Protein AF-A0A2D6MPC9-F1 (afdb_monomer)
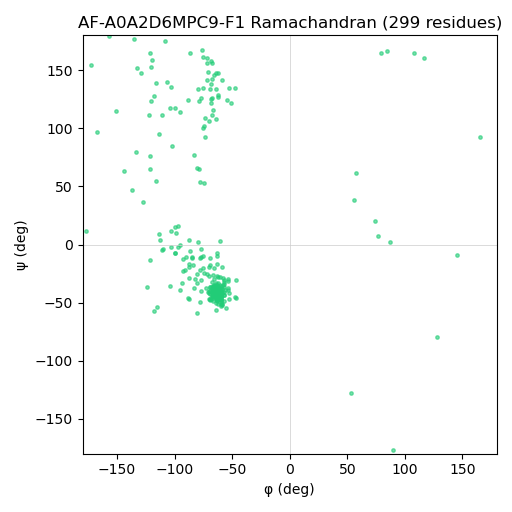
Mean predicted aligned error: 8.75 Å

Secondary structure (DSSP, 8-state):
-HHHHHHHHIIIIIHHHHHHHHHHHHHHHHHHHHHSBSSTT--HHHHHHHHHHIIIIIHHHHHHHHHHHHHSPP----B------SHHHHHHHHHHHHHHHHHHHHHHHHHHHHHHH-HHHHHHHHHHHT-SS-SGGGGG---TTHHHHHIIIIIHHHHHHH-B--HHHHHHHHHHHHHHHHHHT--B----GGGGGTS--HHHHHHHTB-SGGGTT----SS-THHHHHTT---PPPTT----B--SSS-TT--HHHHHHHHHHHHHHHHHT-STT----TT---SSSSSSSSS------

Solvent-accessible surface area (backbone atoms only — not comparable to full-atom values): 16504 Å² total; per-residue (Å²): 124,77,66,55,61,51,49,50,44,47,47,53,62,59,42,36,51,54,52,47,50,51,51,50,50,34,51,54,47,47,58,47,37,75,76,52,38,56,66,78,86,75,53,70,66,61,48,52,50,21,50,49,32,29,59,53,22,48,45,50,11,51,50,53,46,54,46,38,77,75,73,46,82,87,74,87,57,52,80,47,62,75,76,73,76,62,70,72,35,51,51,52,49,51,52,51,36,54,54,47,43,52,52,37,35,54,39,40,24,54,52,48,46,43,26,77,72,36,71,76,46,24,38,48,44,44,61,42,38,10,34,53,70,62,20,31,46,47,62,43,24,44,37,33,64,49,51,41,49,46,39,62,64,24,49,48,55,46,37,54,73,68,22,46,45,52,68,69,48,56,50,50,34,51,47,54,55,49,50,32,40,33,48,17,31,34,29,40,83,50,76,65,66,81,48,47,61,46,34,39,34,22,36,44,37,35,38,40,35,22,60,49,77,92,30,58,86,27,40,50,29,55,46,43,24,42,54,14,55,77,72,73,27,56,62,83,73,57,92,89,53,72,61,66,36,17,47,89,86,54,60,62,81,57,47,72,69,55,61,66,46,47,33,57,55,53,49,53,53,50,64,76,42,75,51,103,83,55,97,68,70,95,80,81,80,87,75,83,73,76,73,77,79,77,78,89,86,89,88,81,134

Radius of gyration: 21.68 Å; Cα contacts (8 Å, |Δi|>4): 382; chains: 1; bounding box: 85×50×58 Å

Nearest PDB structures (foldseek):
  7pl9-assembly1_A  TM=2.616E-01  e=7.626E+00  Phaeocystis

Foldseek 3Di:
DVPLVVVVCCCCVVCVVLVVVLVVLQVVLVVVCQVAFLDPDDDPVLLVQLVVLLCPQQVLLVVVVSVCVVPNDDQDFAADAQDDDDDVSVVVLVVLLVVLLVQLLLLQLVLQLCCQVDLLNVLFVQQLLQAQPQALSSLRRTGNVPNVVSCVRRVSVSCRVSGPRDDVSVSSNSSVLSSLSSQCRRRHLDDPVPCVCFFRGVQQVLLCQAADPVSRSADRGSTTCPSRVVVVRHDDGDRSDRHGGRYPDAHSPDDPVCSNCRSVVSVVVVVVVPPPPDPDDVPPPPDDPPPPPPPDDDDDD

pLDDT: mean 83.94, std 19.5, range [31.95, 98.75]

Sequence (301 aa):
MQSWIDLWQKLLIGEGRALAICLLAVAACTLVELLAPAEAGQGIKGRGRNLLYLVIFKGLGVAAIAAWYVFGPDVPVVDREVAGTGNAAMARTAVNVLANVFVADFLYYWYHRAQHHFRFLWAIHELHHADSELNATTSYRTYWLEAPAQFILVAVPTVMLFGNRGPGHAAAVYAVTSAFLIFSHWNVRLSLGPLTSVLCGPQVHRIHHSRFAGHRDKNFAQVLTILDRIFGSYHAPAPGEFPPTGADGLPSDASIGRAMIQPFAIWGGLVGLWTPASIEMPGRIDEAVSRERGGRRKRRP

Structure (mmCIF, N/CA/C/O backbone):
data_AF-A0A2D6MPC9-F1
#
_entry.id   AF-A0A2D6MPC9-F1
#
loop_
_atom_site.group_PDB
_atom_site.id
_atom_site.type_symbol
_atom_site.label_atom_id
_atom_site.label_alt_id
_atom_site.label_comp_id
_atom_site.label_asym_id
_atom_site.label_entity_id
_atom_site.label_seq_id
_atom_site.pdbx_PDB_ins_code
_atom_site.Cartn_x
_atom_site.Cartn_y
_atom_site.Cartn_z
_atom_site.occupancy
_atom_site.B_iso_or_equiv
_atom_site.auth_seq_id
_atom_site.auth_comp_id
_atom_site.auth_asym_id
_atom_site.auth_atom_id
_atom_site.pdbx_PDB_model_num
ATOM 1 N N . MET A 1 1 ? 35.095 3.699 -4.767 1.00 40.34 1 MET A N 1
ATOM 2 C CA . MET A 1 1 ? 34.529 4.498 -3.652 1.00 40.34 1 MET A CA 1
ATOM 3 C C . MET A 1 1 ? 33.544 5.573 -4.125 1.00 40.34 1 MET A C 1
ATOM 5 O O . MET A 1 1 ? 32.589 5.838 -3.411 1.00 40.34 1 MET A O 1
ATOM 9 N N . GLN A 1 2 ? 33.690 6.102 -5.351 1.00 38.59 2 GLN A N 1
ATOM 10 C CA . GLN A 1 2 ? 32.728 7.010 -6.008 1.00 38.59 2 GLN A CA 1
ATOM 11 C C . GLN A 1 2 ? 31.331 6.400 -6.301 1.00 38.59 2 GLN A C 1
ATOM 13 O O . GLN A 1 2 ? 30.418 7.122 -6.669 1.00 38.59 2 GLN A O 1
ATOM 18 N N . SER A 1 3 ? 31.137 5.083 -6.145 1.00 51.69 3 SER A N 1
ATOM 19 C CA . SER A 1 3 ? 29.925 4.356 -6.566 1.00 51.69 3 SER A CA 1
ATOM 20 C C . SER A 1 3 ? 28.791 4.313 -5.533 1.00 51.69 3 SER A C 1
ATOM 22 O O . SER 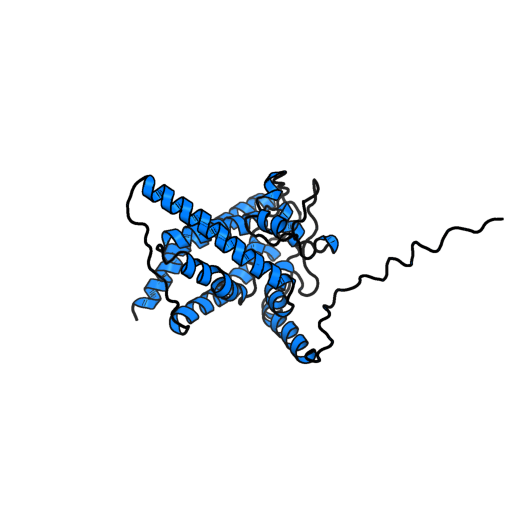A 1 3 ? 27.657 4.034 -5.905 1.00 51.69 3 SER A O 1
ATOM 24 N N . TRP A 1 4 ? 29.061 4.607 -4.256 1.00 36.09 4 TRP A N 1
ATOM 25 C CA . TRP A 1 4 ? 28.036 4.576 -3.202 1.00 36.09 4 TRP A CA 1
ATOM 26 C C . TRP A 1 4 ? 27.317 5.908 -3.057 1.00 36.09 4 TRP A C 1
ATOM 28 O O . TRP A 1 4 ? 26.094 5.941 -3.016 1.00 36.09 4 TRP A O 1
ATOM 38 N N . ILE A 1 5 ? 28.064 7.012 -3.037 1.00 37.44 5 ILE A N 1
ATOM 39 C CA . ILE A 1 5 ? 27.489 8.356 -2.934 1.00 37.44 5 ILE A CA 1
ATOM 40 C C . ILE A 1 5 ? 26.665 8.675 -4.181 1.00 37.44 5 ILE A C 1
ATOM 42 O O . ILE A 1 5 ? 25.574 9.197 -4.030 1.00 37.44 5 ILE A O 1
ATOM 46 N N . ASP A 1 6 ? 27.097 8.272 -5.378 1.00 42.22 6 ASP A N 1
ATOM 47 C CA . ASP A 1 6 ? 26.315 8.451 -6.608 1.00 42.22 6 ASP A CA 1
ATOM 48 C C . ASP A 1 6 ? 25.042 7.596 -6.641 1.00 42.22 6 ASP A C 1
ATOM 50 O O . ASP A 1 6 ? 24.015 8.056 -7.134 1.00 42.22 6 ASP A O 1
ATOM 54 N N . LEU A 1 7 ? 25.076 6.362 -6.121 1.00 43.47 7 LEU A N 1
ATOM 55 C CA . LEU A 1 7 ? 23.890 5.509 -6.002 1.00 43.47 7 LEU A CA 1
ATOM 56 C C . LEU A 1 7 ? 22.913 6.101 -4.980 1.00 43.47 7 LEU A C 1
ATOM 58 O O . LEU A 1 7 ? 21.740 6.274 -5.286 1.00 43.47 7 LEU A O 1
ATOM 62 N N . TRP A 1 8 ? 23.410 6.511 -3.810 1.00 39.75 8 TRP A N 1
ATOM 63 C CA . TRP A 1 8 ? 22.627 7.204 -2.788 1.00 39.75 8 TRP A CA 1
ATOM 64 C C . TRP A 1 8 ? 22.127 8.570 -3.252 1.00 39.75 8 TRP A C 1
ATOM 66 O O . TRP A 1 8 ? 21.023 8.941 -2.899 1.00 39.75 8 TRP A O 1
ATOM 76 N N . GLN A 1 9 ? 22.873 9.315 -4.061 1.00 38.22 9 GLN A N 1
ATOM 77 C CA . GLN A 1 9 ? 22.420 10.570 -4.655 1.00 38.22 9 GLN A CA 1
ATOM 78 C C . GLN A 1 9 ? 21.400 10.314 -5.765 1.00 38.22 9 GLN A C 1
ATOM 80 O O . GLN A 1 9 ? 20.428 11.045 -5.867 1.00 38.22 9 GLN A O 1
ATOM 85 N N . LYS A 1 10 ? 21.532 9.263 -6.575 1.00 48.69 10 LYS A N 1
ATOM 86 C CA . LYS A 1 10 ? 20.522 8.915 -7.589 1.00 48.69 10 LYS A CA 1
ATOM 87 C C . LYS A 1 10 ? 19.232 8.394 -6.949 1.00 48.69 10 LYS A C 1
ATOM 89 O O . LYS A 1 10 ? 18.161 8.834 -7.365 1.00 48.69 10 LYS A O 1
ATOM 94 N N . LEU A 1 11 ? 19.329 7.577 -5.894 1.00 42.62 11 LEU A N 1
ATOM 95 C CA . LEU A 1 11 ? 18.191 7.199 -5.054 1.00 42.62 11 LEU A CA 1
ATOM 96 C C . LEU A 1 11 ? 17.617 8.433 -4.333 1.00 42.62 11 LEU A C 1
ATOM 98 O O . LEU A 1 11 ? 16.480 8.806 -4.542 1.00 42.62 11 LEU A O 1
ATOM 102 N N . LEU A 1 12 ? 18.390 9.191 -3.563 1.00 37.06 12 LEU A N 1
ATOM 103 C CA . LEU A 1 12 ? 17.852 10.287 -2.742 1.00 37.06 12 LEU A CA 1
ATOM 104 C C . LEU A 1 12 ? 17.527 11.582 -3.501 1.00 37.06 12 LEU A C 1
ATOM 106 O O . LEU A 1 12 ? 16.735 12.367 -2.999 1.00 37.06 12 LEU A O 1
ATOM 110 N N . ILE A 1 13 ? 18.104 11.853 -4.675 1.00 40.53 13 ILE A N 1
ATOM 111 C CA . ILE A 1 13 ? 17.875 13.093 -5.451 1.00 40.53 13 ILE A CA 1
ATOM 112 C C . ILE A 1 13 ? 16.947 12.822 -6.646 1.00 40.53 13 ILE A C 1
ATOM 114 O O . ILE A 1 13 ? 16.092 13.653 -6.961 1.00 40.53 13 ILE A O 1
ATOM 118 N N . GLY A 1 14 ? 17.048 11.643 -7.273 1.00 46.31 14 GLY A N 1
ATOM 119 C CA . GLY A 1 14 ? 16.093 11.163 -8.279 1.00 46.31 14 GLY A CA 1
ATOM 120 C C . GLY A 1 14 ? 14.802 10.631 -7.648 1.00 46.31 14 GLY A C 1
ATOM 121 O O . GLY A 1 14 ? 13.713 11.079 -8.009 1.00 46.31 14 GLY A O 1
ATOM 122 N N . GLU A 1 15 ? 14.909 9.755 -6.645 1.00 53.06 15 GLU A N 1
ATOM 123 C CA . GLU A 1 15 ? 13.767 9.255 -5.856 1.00 53.06 15 GLU A CA 1
ATOM 124 C C . GLU A 1 15 ? 13.397 10.178 -4.692 1.00 53.06 15 GLU A C 1
ATOM 126 O O . GLU A 1 15 ? 12.287 10.074 -4.179 1.00 53.06 15 GLU A O 1
ATOM 131 N N . GLY A 1 16 ? 14.225 11.168 -4.338 1.00 58.88 16 GLY A N 1
ATOM 132 C CA . GLY A 1 16 ? 13.807 12.252 -3.438 1.00 58.88 16 GLY A CA 1
ATOM 133 C C . GLY A 1 16 ? 12.587 12.991 -3.960 1.00 58.88 16 GLY A C 1
ATOM 134 O O . GLY A 1 16 ? 11.720 13.372 -3.183 1.00 58.88 16 GLY A O 1
ATOM 135 N N . ARG A 1 17 ? 12.464 13.122 -5.288 1.00 66.75 17 A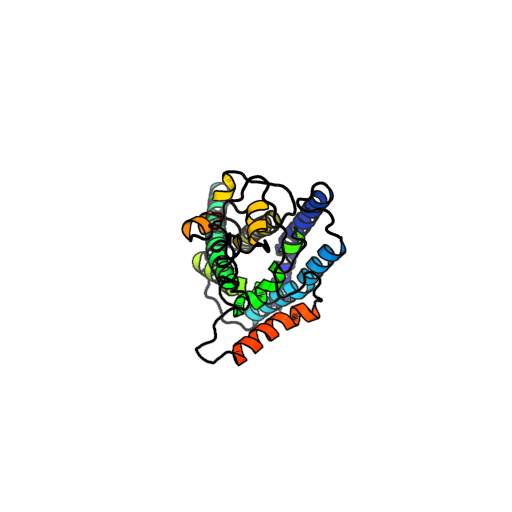RG A N 1
ATOM 136 C CA . ARG A 1 17 ? 11.254 13.650 -5.928 1.00 66.75 17 ARG A CA 1
ATOM 137 C C . ARG A 1 17 ? 10.069 12.713 -5.740 1.00 66.75 17 ARG A C 1
ATOM 139 O O . ARG A 1 17 ? 8.995 13.193 -5.415 1.00 66.75 17 ARG A O 1
ATOM 146 N N . ALA A 1 18 ? 10.250 11.403 -5.901 1.00 67.25 18 ALA A N 1
ATOM 147 C CA . ALA A 1 18 ? 9.177 10.429 -5.701 1.00 67.25 18 ALA A CA 1
ATOM 148 C C . ALA A 1 18 ? 8.719 10.386 -4.234 1.00 67.25 18 ALA A C 1
ATOM 150 O O . ALA A 1 18 ? 7.520 10.432 -3.966 1.00 67.25 18 ALA A O 1
ATOM 151 N N . LEU A 1 19 ? 9.658 10.385 -3.284 1.00 70.56 19 LEU A N 1
ATOM 152 C CA . LEU A 1 19 ? 9.371 10.478 -1.857 1.00 70.56 19 LEU A CA 1
ATOM 153 C C . LEU A 1 19 ? 8.711 11.817 -1.509 1.00 70.56 19 LEU A C 1
ATOM 155 O O . LEU A 1 19 ? 7.706 11.824 -0.809 1.00 70.56 19 LEU A O 1
ATOM 159 N N . ALA A 1 20 ? 9.208 12.940 -2.033 1.00 77.38 20 ALA A N 1
ATOM 160 C CA . ALA A 1 20 ? 8.589 14.249 -1.840 1.00 77.38 20 ALA A CA 1
ATOM 161 C C . ALA A 1 20 ? 7.168 14.290 -2.412 1.00 77.38 20 ALA A C 1
ATOM 163 O O . ALA A 1 20 ? 6.267 14.767 -1.736 1.00 77.38 20 ALA A O 1
ATOM 164 N N . ILE A 1 21 ? 6.932 13.734 -3.605 1.00 82.12 21 ILE A N 1
ATOM 165 C CA . ILE A 1 21 ? 5.593 13.596 -4.194 1.00 82.12 21 ILE A CA 1
ATOM 166 C C . ILE A 1 21 ? 4.696 12.755 -3.282 1.00 82.12 21 ILE A C 1
ATOM 168 O O . ILE A 1 21 ? 3.566 13.151 -3.016 1.00 82.12 21 ILE A O 1
ATOM 172 N N . CYS A 1 22 ? 5.195 11.636 -2.755 1.00 82.31 22 CYS A N 1
ATOM 173 C CA . CYS A 1 22 ? 4.445 10.800 -1.820 1.00 82.31 22 CYS A CA 1
ATOM 174 C C . CYS A 1 22 ? 4.106 11.549 -0.523 1.00 82.31 22 CYS A C 1
ATOM 176 O O . CYS A 1 22 ? 2.971 11.490 -0.059 1.00 82.31 22 CYS A O 1
ATOM 178 N N . LEU A 1 23 ? 5.056 12.292 0.047 1.00 85.44 23 LEU A N 1
ATOM 179 C CA . LEU A 1 23 ? 4.842 13.095 1.253 1.00 85.44 23 LEU A CA 1
ATOM 180 C C . LEU A 1 23 ? 3.873 14.258 1.003 1.00 85.44 23 LEU A C 1
ATOM 182 O O . LEU A 1 23 ? 3.014 14.526 1.840 1.00 85.44 23 LEU A O 1
ATOM 186 N N . LEU A 1 24 ? 3.957 14.910 -0.158 1.00 90.75 24 LEU A N 1
ATOM 187 C CA . LEU A 1 24 ? 3.005 15.934 -0.590 1.00 90.75 24 LEU A CA 1
ATOM 188 C C . LEU A 1 24 ? 1.609 15.340 -0.799 1.00 90.75 24 LEU A C 1
ATOM 190 O O . LEU A 1 24 ? 0.627 15.955 -0.392 1.00 90.75 24 LEU A O 1
ATOM 194 N N . ALA A 1 25 ? 1.506 14.137 -1.367 1.00 92.31 25 ALA A N 1
ATOM 195 C CA . ALA A 1 25 ? 0.242 13.424 -1.506 1.00 92.31 25 ALA A CA 1
ATOM 196 C C . ALA A 1 25 ? -0.353 13.066 -0.136 1.00 92.31 25 ALA A C 1
ATOM 198 O O . ALA A 1 25 ? -1.539 13.297 0.082 1.00 92.31 25 ALA A O 1
ATOM 199 N N . VAL A 1 26 ? 0.459 12.596 0.819 1.00 93.56 26 VAL A N 1
ATOM 200 C CA . VAL A 1 26 ? 0.024 12.371 2.210 1.00 93.56 26 VAL A CA 1
ATOM 201 C C . VAL A 1 26 ? -0.442 13.672 2.862 1.00 93.56 26 VAL A C 1
ATOM 203 O O . VAL A 1 26 ? -1.476 13.677 3.532 1.00 93.56 26 VAL A O 1
ATOM 206 N N . ALA A 1 27 ? 0.278 14.778 2.662 1.00 93.31 27 ALA A N 1
ATOM 207 C CA . ALA A 1 27 ? -0.103 16.083 3.193 1.00 93.31 27 ALA A CA 1
ATOM 208 C C . ALA A 1 27 ? -1.434 16.567 2.595 1.00 93.31 27 ALA A C 1
ATOM 210 O O . ALA A 1 27 ? -2.332 16.955 3.339 1.00 93.31 27 ALA A O 1
ATOM 211 N N . ALA A 1 28 ? -1.602 16.470 1.274 1.00 95.38 28 ALA A N 1
ATOM 212 C CA . ALA A 1 28 ? -2.842 16.815 0.586 1.00 95.38 28 ALA A CA 1
ATOM 213 C C . ALA A 1 28 ? -4.017 15.945 1.058 1.00 95.38 28 ALA A C 1
ATOM 215 O O . ALA A 1 28 ? -5.077 16.470 1.397 1.00 95.38 28 ALA A O 1
ATOM 216 N N . CYS A 1 29 ? -3.816 14.628 1.162 1.00 96.25 29 CYS A N 1
ATOM 217 C CA . CYS A 1 29 ? -4.820 13.713 1.698 1.00 96.25 29 CYS A CA 1
ATOM 218 C C . CYS A 1 29 ? -5.185 14.077 3.139 1.00 96.25 29 CYS A C 1
ATOM 220 O O . CYS A 1 29 ? -6.367 14.153 3.453 1.00 96.25 29 CYS A O 1
ATOM 222 N N . THR A 1 30 ? -4.193 14.381 3.983 1.00 94.88 30 THR A N 1
ATOM 223 C CA . THR A 1 30 ? -4.401 14.799 5.378 1.00 94.88 30 THR A CA 1
ATOM 224 C C . THR A 1 30 ? -5.246 16.067 5.464 1.00 94.88 30 THR A C 1
ATOM 226 O O . THR A 1 30 ? -6.159 16.125 6.279 1.00 94.88 30 THR A O 1
ATOM 229 N N . LEU A 1 31 ? -4.998 17.067 4.611 1.00 94.81 31 LEU A N 1
ATOM 230 C CA . LEU A 1 31 ? -5.814 18.286 4.580 1.00 94.81 31 LEU A CA 1
ATOM 231 C C . LEU A 1 31 ? -7.285 17.975 4.285 1.00 94.81 31 LEU A C 1
ATOM 233 O O . LEU A 1 31 ? -8.165 18.525 4.940 1.00 94.81 31 LEU A O 1
ATOM 237 N N . VAL A 1 32 ? -7.562 17.059 3.356 1.00 96.25 32 VAL A N 1
ATOM 238 C CA . VAL A 1 32 ? -8.941 16.639 3.069 1.00 96.25 32 VAL A CA 1
ATOM 239 C C . VAL A 1 32 ? -9.541 15.829 4.219 1.00 96.25 32 VAL A C 1
ATOM 241 O O . VAL A 1 32 ? -10.697 16.044 4.570 1.00 96.25 32 VAL A O 1
ATOM 244 N N . GLU A 1 33 ? -8.768 14.947 4.855 1.00 96.44 33 GLU A N 1
ATOM 245 C CA . GLU A 1 33 ? -9.223 14.169 6.016 1.00 96.44 33 GLU A CA 1
ATOM 246 C C . GLU A 1 33 ? -9.589 15.062 7.212 1.00 96.44 33 GLU A C 1
ATOM 248 O O . GLU A 1 33 ? -10.454 14.696 8.000 1.00 96.44 33 GLU A O 1
ATOM 253 N N . LEU A 1 34 ? -8.974 16.242 7.347 1.00 92.88 34 LEU A N 1
ATOM 254 C CA . LEU A 1 34 ? -9.349 17.225 8.370 1.00 92.88 34 LEU A CA 1
ATOM 255 C C . LEU A 1 34 ? -10.692 17.911 8.075 1.00 92.88 34 LEU A C 1
ATOM 257 O O . LEU A 1 34 ? -11.348 18.379 9.002 1.00 92.88 34 LEU A O 1
ATOM 261 N N . LEU A 1 35 ? -11.098 17.977 6.804 1.00 93.56 35 LEU A N 1
ATOM 262 C CA . LEU A 1 35 ? -12.319 18.658 6.366 1.00 93.56 35 LEU A CA 1
ATOM 263 C C . LEU A 1 35 ? -13.512 17.702 6.230 1.00 93.56 35 LEU A C 1
ATOM 265 O O . LEU A 1 35 ? -14.633 18.071 6.569 1.00 93.56 35 LEU A O 1
ATOM 269 N N . ALA A 1 36 ? -13.285 16.487 5.722 1.00 94.31 36 ALA A N 1
ATOM 270 C CA . ALA A 1 36 ? -14.337 15.525 5.390 1.00 94.31 36 ALA A CA 1
ATOM 271 C C . ALA A 1 36 ? -13.922 14.063 5.678 1.00 94.31 36 ALA A C 1
ATOM 273 O O . ALA A 1 36 ? -13.833 13.248 4.751 1.00 94.31 36 ALA A O 1
ATOM 274 N N . PRO A 1 37 ? -13.665 13.699 6.949 1.00 95.88 37 PRO A N 1
ATOM 275 C CA . PRO A 1 37 ? -13.195 12.362 7.294 1.00 95.88 37 PRO A CA 1
ATOM 276 C C . PRO A 1 37 ? -14.275 11.281 7.127 1.00 95.88 37 PRO A C 1
ATOM 278 O O . PRO A 1 37 ? -15.458 11.513 7.396 1.00 95.88 37 PRO A O 1
ATOM 281 N N . ALA A 1 38 ? -13.873 10.050 6.784 1.00 94.44 38 ALA A N 1
ATOM 282 C CA . ALA A 1 38 ? -14.736 8.884 7.014 1.00 94.44 38 ALA A CA 1
ATOM 283 C C . ALA A 1 38 ? -14.932 8.624 8.509 1.00 94.44 38 ALA A C 1
ATOM 285 O O . ALA A 1 38 ? -16.062 8.412 8.957 1.00 94.44 38 ALA A O 1
ATOM 286 N N . GLU A 1 39 ? -13.853 8.716 9.275 1.00 94.19 39 GLU A N 1
ATOM 287 C CA . GLU A 1 39 ? -13.834 8.573 10.722 1.00 94.19 39 GLU A CA 1
ATOM 288 C C . GLU A 1 39 ? -13.264 9.837 11.368 1.00 94.19 39 GLU A C 1
ATOM 290 O O . GLU A 1 39 ? -12.091 10.176 11.187 1.00 94.19 39 GLU A O 1
ATOM 295 N N . ALA A 1 40 ? -14.127 10.569 12.072 1.00 92.88 40 ALA A N 1
ATOM 296 C CA . ALA A 1 40 ? -13.774 11.824 12.722 1.00 92.88 40 ALA A CA 1
ATOM 297 C C . ALA A 1 40 ? -12.952 11.597 14.000 1.00 92.88 40 ALA A C 1
ATOM 299 O O . ALA A 1 40 ? -12.979 10.524 14.595 1.00 92.88 40 ALA A O 1
ATOM 300 N N . GLY A 1 41 ? -12.255 12.642 14.452 1.00 89.56 41 GLY A N 1
ATOM 301 C CA . GLY A 1 41 ? -11.544 12.634 15.736 1.00 89.56 41 GLY A CA 1
ATOM 302 C C . GLY A 1 41 ? -10.114 12.089 15.695 1.00 89.56 41 GLY A C 1
ATOM 303 O O . GLY A 1 41 ? -9.459 12.075 16.734 1.00 89.56 41 GLY A O 1
ATOM 304 N N . GLN A 1 42 ? -9.599 11.707 14.522 1.00 93.50 42 GLN A N 1
ATOM 305 C CA . GLN A 1 42 ? -8.210 11.262 14.375 1.00 93.50 42 GLN A CA 1
ATOM 306 C C . GLN A 1 42 ? -7.225 12.414 14.626 1.00 93.50 42 GLN A C 1
ATOM 308 O O . GLN A 1 42 ? -7.187 13.403 13.886 1.00 93.50 42 GLN A O 1
ATOM 313 N N . GLY A 1 43 ? -6.419 12.292 15.681 1.00 88.88 43 GLY A N 1
ATOM 314 C CA . GLY A 1 43 ? -5.554 13.369 16.165 1.00 88.88 43 GLY A CA 1
ATOM 315 C C . GLY A 1 43 ? -4.182 13.453 15.484 1.00 88.88 43 GLY A C 1
ATOM 316 O O . GLY A 1 43 ? -3.678 12.502 14.887 1.00 88.88 43 GLY A O 1
ATOM 317 N N . ILE A 1 44 ? -3.496 14.589 15.661 1.00 91.31 44 ILE A N 1
ATOM 318 C CA . ILE A 1 44 ? -2.130 14.792 15.137 1.00 91.31 44 ILE A CA 1
ATOM 319 C C . ILE A 1 44 ? -1.100 13.827 15.744 1.00 91.31 44 ILE A C 1
ATOM 321 O O . ILE A 1 44 ? -0.111 13.491 15.098 1.00 91.31 44 ILE A O 1
ATOM 325 N N . LYS A 1 45 ? -1.338 13.344 16.972 1.00 92.88 45 LYS A N 1
ATOM 326 C CA . LYS A 1 45 ? -0.444 12.400 17.659 1.00 92.88 45 LYS A CA 1
ATOM 327 C C . LYS A 1 45 ? -0.342 11.061 16.919 1.00 92.88 45 LYS A C 1
ATOM 329 O O . LYS A 1 45 ? 0.768 10.562 16.751 1.00 92.88 45 LYS A O 1
ATOM 334 N N . GLY A 1 46 ? -1.465 10.504 16.453 1.00 92.88 46 GLY A N 1
ATOM 335 C CA . GLY A 1 46 ? -1.485 9.248 15.693 1.00 92.88 46 GLY A CA 1
ATOM 336 C C . GLY A 1 46 ? -0.750 9.378 14.360 1.00 92.88 46 GLY A C 1
ATOM 337 O O . GLY A 1 46 ? 0.144 8.592 14.053 1.00 92.88 46 GLY A O 1
ATOM 338 N N . ARG A 1 47 ? -1.024 10.468 13.635 1.00 94.56 47 ARG A N 1
ATOM 339 C CA . ARG A 1 47 ? -0.341 10.818 12.378 1.00 94.56 47 ARG A CA 1
ATOM 340 C C . ARG A 1 47 ? 1.165 10.992 12.566 1.00 94.56 47 ARG A C 1
ATOM 342 O O . ARG A 1 47 ? 1.953 10.413 11.825 1.00 94.56 47 ARG A O 1
ATOM 349 N N . GLY A 1 48 ? 1.576 11.741 13.591 1.00 94.00 48 GLY A N 1
ATOM 350 C CA . GLY A 1 48 ? 2.986 11.938 13.932 1.00 94.00 48 GLY A CA 1
ATOM 351 C C . GLY A 1 48 ? 3.698 10.628 14.272 1.00 94.00 48 GLY A C 1
ATOM 352 O O . GLY A 1 48 ? 4.830 10.414 13.845 1.00 94.00 48 GLY A O 1
ATOM 353 N N . ARG A 1 49 ? 3.020 9.707 14.967 1.00 93.94 49 ARG A N 1
ATOM 354 C CA . ARG A 1 49 ? 3.539 8.361 15.242 1.00 93.94 49 ARG A CA 1
ATOM 355 C C . ARG A 1 49 ? 3.724 7.542 13.960 1.00 93.94 49 ARG A C 1
ATOM 357 O O . ARG A 1 49 ? 4.769 6.918 13.805 1.00 93.94 49 ARG A O 1
ATOM 364 N N . ASN A 1 50 ? 2.770 7.572 13.030 1.00 94.88 50 ASN A N 1
ATOM 365 C CA . ASN A 1 50 ? 2.908 6.901 11.732 1.00 94.88 50 ASN A CA 1
ATOM 366 C C . ASN A 1 50 ? 4.098 7.456 10.927 1.00 94.88 50 ASN A C 1
ATOM 368 O O . ASN A 1 50 ? 4.876 6.690 10.363 1.00 94.88 50 ASN A O 1
ATOM 372 N N . LEU A 1 51 ? 4.310 8.776 10.950 1.00 92.19 51 LEU A N 1
ATOM 373 C CA . LEU A 1 51 ? 5.482 9.401 10.324 1.00 92.19 51 LEU A CA 1
ATOM 374 C C . LEU A 1 51 ? 6.800 9.045 11.032 1.00 92.19 51 LEU A C 1
ATOM 376 O O . LEU A 1 51 ? 7.829 8.905 10.376 1.00 92.19 51 LEU A O 1
ATOM 380 N N . LEU A 1 52 ? 6.787 8.845 12.352 1.00 93.44 52 LEU A N 1
ATOM 381 C CA . LEU A 1 52 ? 7.959 8.358 13.080 1.00 93.44 52 LEU A CA 1
ATOM 382 C C . LEU A 1 52 ? 8.316 6.918 12.676 1.00 93.44 52 LEU A C 1
ATOM 384 O O . LEU A 1 52 ? 9.492 6.617 12.471 1.00 93.44 52 LEU A O 1
ATOM 388 N N . TYR A 1 53 ? 7.313 6.046 12.506 1.00 93.94 53 TYR A N 1
ATOM 389 C CA . TYR A 1 53 ? 7.515 4.705 11.948 1.00 93.94 53 TYR A CA 1
ATOM 390 C C . TYR A 1 53 ? 8.109 4.758 10.543 1.00 93.94 53 TYR A C 1
ATOM 392 O O . TYR A 1 53 ? 9.064 4.033 10.272 1.00 93.94 53 TYR A O 1
ATOM 400 N N . LEU A 1 54 ? 7.617 5.654 9.682 1.00 89.12 54 LEU A N 1
ATOM 401 C CA . LEU A 1 54 ? 8.207 5.885 8.366 1.00 89.12 54 LEU A CA 1
ATOM 402 C C . LEU A 1 54 ? 9.700 6.228 8.489 1.00 89.12 54 LEU A C 1
ATOM 404 O O . LEU A 1 54 ? 10.525 5.539 7.902 1.00 89.12 54 LEU A O 1
ATOM 408 N N . VAL A 1 55 ? 10.078 7.235 9.280 1.00 89.56 55 VAL A N 1
ATOM 409 C CA . VAL A 1 55 ? 11.490 7.653 9.387 1.00 89.56 55 VAL A CA 1
ATOM 410 C C . VAL A 1 55 ? 12.386 6.516 9.890 1.00 89.56 55 VAL A C 1
ATOM 412 O O . VAL A 1 55 ? 13.441 6.266 9.310 1.00 89.56 55 VAL A O 1
ATOM 415 N N . ILE A 1 56 ? 11.970 5.807 10.941 1.00 92.81 56 ILE A N 1
ATOM 416 C CA . ILE A 1 56 ? 12.812 4.789 11.580 1.00 92.81 56 ILE A CA 1
ATOM 417 C C . ILE A 1 56 ? 12.765 3.470 10.801 1.00 92.81 56 ILE A C 1
ATOM 419 O O . ILE A 1 56 ? 13.797 2.975 10.354 1.00 92.81 56 ILE A O 1
ATOM 423 N N . PHE A 1 57 ? 11.586 2.872 10.630 1.00 93.50 57 PHE A N 1
ATOM 424 C CA . PHE A 1 57 ? 11.463 1.516 10.088 1.00 93.50 57 PHE A CA 1
ATOM 425 C C . PHE A 1 57 ? 11.641 1.474 8.574 1.00 93.50 57 PHE A C 1
ATOM 427 O O . PHE A 1 57 ? 12.344 0.589 8.085 1.00 93.50 57 PHE A O 1
ATOM 434 N N . LYS A 1 58 ? 11.108 2.446 7.820 1.00 86.38 58 LYS A N 1
ATOM 435 C CA . LYS A 1 58 ? 11.409 2.516 6.381 1.00 86.38 58 LYS A CA 1
ATOM 436 C C . LYS A 1 58 ? 12.882 2.844 6.155 1.00 86.38 58 LYS A C 1
ATOM 438 O O . LYS A 1 58 ? 13.485 2.240 5.276 1.00 86.38 58 LYS A O 1
ATOM 443 N N . GLY A 1 59 ? 13.470 3.728 6.968 1.00 86.62 59 GLY A N 1
ATOM 444 C CA . GLY A 1 59 ? 14.901 4.043 6.921 1.00 86.62 59 GLY A CA 1
ATOM 445 C C . GLY A 1 59 ? 15.782 2.804 7.109 1.00 86.62 59 GLY A C 1
ATOM 446 O O . GLY A 1 59 ? 16.651 2.537 6.282 1.00 86.62 59 GLY A O 1
ATOM 447 N N . LEU A 1 60 ? 15.502 1.994 8.135 1.00 91.62 60 LEU A N 1
ATOM 448 C CA . LEU A 1 60 ? 16.180 0.712 8.362 1.00 91.62 60 LEU A CA 1
ATOM 449 C C . LEU A 1 60 ? 15.973 -0.275 7.205 1.00 91.62 60 LEU A C 1
ATOM 451 O O . LEU A 1 60 ? 16.923 -0.923 6.774 1.00 91.62 60 LEU A O 1
ATOM 455 N N . GLY A 1 61 ? 14.756 -0.368 6.670 1.00 90.00 61 GLY A N 1
ATOM 456 C CA . GLY A 1 61 ? 14.463 -1.226 5.524 1.00 90.00 61 GLY A CA 1
ATOM 457 C C . GLY A 1 61 ? 15.223 -0.816 4.257 1.00 90.00 61 GLY A C 1
ATOM 458 O O . GLY A 1 61 ? 15.783 -1.668 3.571 1.00 90.00 61 GLY A O 1
ATOM 459 N N . VAL A 1 62 ? 15.311 0.487 3.972 1.00 86.62 62 VAL A N 1
ATOM 460 C CA . VAL A 1 62 ? 16.119 1.026 2.863 1.00 86.62 62 VAL A CA 1
ATOM 461 C C . VAL A 1 62 ? 17.605 0.767 3.099 1.00 86.62 62 VAL A C 1
ATOM 463 O O . VAL A 1 62 ? 18.298 0.360 2.173 1.00 86.62 62 VAL A O 1
ATOM 466 N N . ALA A 1 63 ? 18.096 0.928 4.331 1.00 87.62 63 ALA A N 1
ATOM 467 C CA . ALA A 1 63 ? 19.475 0.590 4.674 1.00 87.62 63 ALA A CA 1
ATOM 468 C C . ALA A 1 63 ? 19.774 -0.908 4.467 1.00 87.62 63 ALA A C 1
ATOM 470 O O . ALA A 1 63 ? 20.845 -1.248 3.972 1.00 87.62 63 ALA A O 1
ATOM 471 N N . ALA A 1 64 ? 18.826 -1.799 4.774 1.00 89.25 64 ALA A N 1
ATOM 472 C CA . ALA A 1 64 ? 18.961 -3.233 4.517 1.00 89.25 64 ALA A CA 1
ATOM 473 C C . ALA A 1 64 ? 19.006 -3.556 3.012 1.00 89.25 64 ALA A C 1
ATOM 475 O O . ALA A 1 64 ? 19.843 -4.346 2.577 1.00 89.25 64 ALA A O 1
ATOM 476 N N . ILE A 1 65 ? 18.164 -2.906 2.200 1.00 85.88 65 ILE 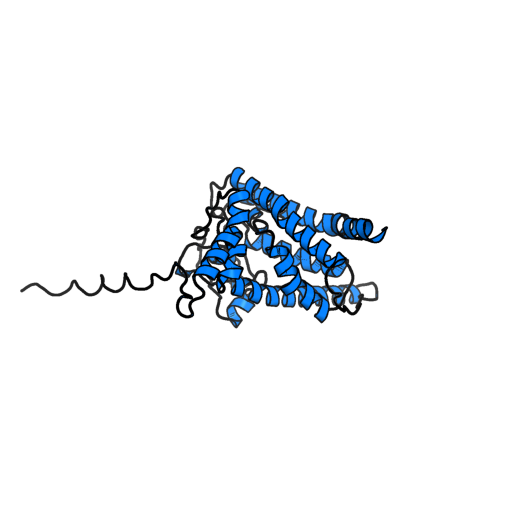A N 1
ATOM 477 C CA . ILE A 1 65 ? 18.216 -3.021 0.733 1.00 85.88 65 ILE A CA 1
ATOM 478 C C . ILE A 1 65 ? 19.554 -2.485 0.202 1.00 85.88 65 ILE A C 1
ATOM 480 O O . ILE A 1 65 ? 20.190 -3.123 -0.631 1.00 85.88 65 ILE A O 1
ATOM 484 N N . ALA A 1 66 ? 20.028 -1.346 0.712 1.00 84.25 66 ALA A N 1
ATOM 485 C CA . ALA A 1 66 ? 21.332 -0.802 0.345 1.00 84.25 66 ALA A CA 1
ATOM 486 C C . ALA A 1 66 ? 22.470 -1.772 0.700 1.00 84.25 66 ALA A C 1
ATOM 488 O O . ALA A 1 66 ? 23.371 -1.968 -0.109 1.00 84.25 66 ALA A O 1
ATOM 489 N N . ALA A 1 67 ? 22.406 -2.430 1.862 1.00 86.06 67 ALA A N 1
ATOM 490 C CA . ALA A 1 67 ? 23.373 -3.448 2.260 1.00 86.06 67 ALA A CA 1
ATOM 491 C C . ALA A 1 67 ? 23.354 -4.672 1.328 1.00 86.06 67 ALA A C 1
ATOM 493 O O . ALA A 1 67 ? 24.419 -5.199 1.012 1.00 86.06 67 ALA A O 1
ATOM 494 N N . TRP A 1 68 ? 22.186 -5.086 0.823 1.00 84.12 68 TRP A N 1
ATOM 495 C CA . TRP A 1 68 ? 22.092 -6.126 -0.209 1.00 84.12 68 TRP A CA 1
ATOM 496 C C . TRP A 1 68 ? 22.850 -5.740 -1.485 1.00 84.12 68 TRP A C 1
ATOM 498 O O . TRP A 1 68 ? 23.545 -6.575 -2.043 1.00 84.12 68 TRP A O 1
ATOM 508 N N . TYR A 1 69 ? 22.803 -4.479 -1.922 1.00 81.25 69 TYR A N 1
ATOM 509 C CA . TYR A 1 69 ? 23.604 -4.038 -3.073 1.00 81.25 69 TYR A CA 1
ATOM 510 C C . TYR A 1 69 ? 25.124 -4.074 -2.817 1.00 81.25 69 TYR A C 1
ATOM 512 O O . TYR A 1 69 ? 25.887 -4.074 -3.779 1.00 81.25 69 TYR A O 1
ATOM 520 N N . VAL A 1 70 ? 25.581 -4.074 -1.554 1.00 84.69 70 VAL A N 1
ATOM 521 C CA . VAL A 1 70 ? 27.017 -4.203 -1.224 1.00 84.69 70 VAL A CA 1
ATOM 522 C C . VAL A 1 70 ? 27.433 -5.668 -1.114 1.00 84.69 70 VAL A C 1
ATOM 524 O O . VAL A 1 70 ? 28.507 -6.045 -1.572 1.00 84.69 70 VAL A O 1
ATOM 527 N N . PHE A 1 71 ? 26.628 -6.454 -0.398 1.00 86.88 71 PHE A N 1
ATOM 528 C CA . PHE A 1 71 ? 27.034 -7.741 0.170 1.00 86.88 71 PHE A CA 1
ATOM 529 C C . PHE A 1 71 ? 26.173 -8.909 -0.312 1.00 86.88 71 PHE A C 1
ATOM 531 O O . PHE A 1 71 ? 26.503 -10.065 -0.052 1.00 86.88 71 PHE A O 1
ATOM 538 N N . GLY A 1 72 ? 25.034 -8.615 -0.934 1.00 82.25 72 GLY A N 1
ATOM 539 C CA . GLY A 1 72 ? 24.117 -9.608 -1.468 1.00 82.25 72 GLY A CA 1
ATOM 540 C C . GLY A 1 72 ? 24.629 -10.218 -2.773 1.00 82.25 72 GLY A C 1
ATOM 541 O O . GLY A 1 72 ? 25.587 -9.725 -3.369 1.00 82.25 72 GLY A O 1
ATOM 542 N N . PRO A 1 73 ? 24.001 -11.313 -3.223 1.00 85.50 73 PRO A N 1
ATOM 543 C CA . PRO A 1 73 ? 24.317 -11.911 -4.508 1.00 85.50 73 PRO A CA 1
ATOM 544 C C . PRO A 1 73 ? 23.940 -10.974 -5.659 1.00 85.50 73 PRO A C 1
ATOM 546 O O . PRO A 1 73 ? 22.912 -10.289 -5.618 1.00 85.50 73 PRO A O 1
ATOM 549 N N . ASP A 1 74 ? 24.738 -11.026 -6.722 1.00 82.00 74 ASP A N 1
ATOM 550 C CA . ASP A 1 74 ? 24.399 -10.377 -7.981 1.00 82.00 74 ASP A CA 1
ATOM 551 C C . ASP A 1 74 ? 23.116 -10.986 -8.553 1.00 82.00 74 ASP A C 1
ATOM 553 O O . ASP A 1 74 ? 22.980 -12.203 -8.707 1.00 82.00 74 ASP A O 1
ATOM 557 N N . VAL A 1 75 ? 22.164 -10.120 -8.892 1.00 77.06 75 VAL A N 1
ATOM 558 C CA . VAL A 1 75 ? 20.958 -10.512 -9.620 1.00 77.06 75 VAL A CA 1
ATOM 559 C C . VAL A 1 75 ? 21.231 -10.255 -11.100 1.00 77.06 75 VAL A C 1
ATOM 561 O O . VAL A 1 75 ? 21.390 -9.094 -11.481 1.00 77.06 75 VAL A O 1
ATOM 564 N N . PRO A 1 76 ? 21.297 -11.290 -11.957 1.00 77.88 76 PRO A N 1
ATOM 565 C CA . PRO A 1 76 ? 21.506 -11.080 -13.379 1.00 77.88 76 PRO A CA 1
ATOM 566 C C . PRO A 1 76 ? 20.266 -10.403 -13.968 1.00 77.88 76 PRO A C 1
ATOM 568 O O . PRO A 1 76 ? 19.189 -10.996 -14.050 1.00 77.88 76 PRO A O 1
ATOM 571 N N . VAL A 1 77 ? 20.418 -9.145 -14.376 1.00 76.75 77 VAL A N 1
ATOM 572 C CA . VAL A 1 77 ? 19.355 -8.359 -15.000 1.00 76.75 77 VAL A CA 1
ATOM 573 C C . VAL A 1 77 ? 19.787 -7.992 -16.409 1.00 76.75 77 VAL A C 1
ATOM 575 O O . VAL A 1 77 ? 20.868 -7.456 -16.624 1.00 76.75 77 VAL A O 1
ATOM 578 N N . VAL A 1 78 ? 18.927 -8.284 -17.382 1.00 82.56 78 VAL A N 1
ATOM 579 C CA . VAL A 1 78 ? 19.147 -7.867 -18.767 1.00 82.56 78 VAL A CA 1
ATOM 580 C C . VAL A 1 78 ? 18.773 -6.395 -18.895 1.00 82.56 78 VAL A C 1
ATOM 582 O O . VAL A 1 78 ? 17.628 -6.027 -18.617 1.00 82.56 78 VAL A O 1
ATOM 585 N N . ASP A 1 79 ? 19.707 -5.564 -19.347 1.00 81.94 79 ASP A N 1
ATOM 586 C CA . ASP A 1 79 ? 19.412 -4.178 -19.702 1.00 81.94 79 ASP A CA 1
ATOM 587 C C . ASP A 1 79 ? 18.500 -4.133 -20.936 1.00 81.94 79 ASP A C 1
ATOM 589 O O . ASP A 1 79 ? 18.759 -4.749 -21.972 1.00 81.94 79 ASP A O 1
ATOM 593 N N . ARG A 1 80 ? 17.378 -3.422 -20.806 1.00 80.38 80 ARG A N 1
ATOM 594 C CA . ARG A 1 80 ? 16.334 -3.267 -21.827 1.00 80.38 80 ARG A CA 1
ATOM 595 C C . ARG A 1 80 ? 15.852 -1.823 -21.898 1.00 80.38 80 ARG A C 1
ATOM 597 O O . ARG A 1 80 ? 14.645 -1.566 -21.882 1.00 80.38 80 ARG A O 1
ATOM 604 N N . GLU A 1 81 ? 16.783 -0.874 -21.939 1.00 74.25 81 GLU A N 1
ATOM 605 C CA . GLU A 1 81 ? 16.435 0.537 -22.098 1.00 74.25 81 GLU A CA 1
ATOM 606 C C . GLU A 1 81 ? 15.525 0.744 -23.316 1.00 74.25 81 GLU A C 1
ATOM 608 O O . GLU A 1 81 ? 15.729 0.181 -24.396 1.00 74.25 81 GLU A O 1
ATOM 613 N N . VAL A 1 82 ? 14.469 1.540 -23.132 1.00 67.31 82 VAL A N 1
ATOM 614 C CA . VAL A 1 82 ? 13.549 1.858 -24.224 1.00 67.31 82 VAL A CA 1
ATOM 615 C C . VAL A 1 82 ? 14.239 2.864 -25.137 1.00 67.31 82 VAL A C 1
ATOM 617 O O . VAL A 1 82 ? 14.267 4.057 -24.851 1.00 67.31 82 VAL A O 1
ATOM 620 N N . ALA A 1 83 ? 14.782 2.384 -26.252 1.00 63.28 83 ALA A N 1
ATOM 621 C CA . ALA A 1 83 ? 15.359 3.250 -27.268 1.00 63.28 83 ALA A CA 1
ATOM 622 C C . ALA A 1 83 ? 14.285 4.110 -27.971 1.00 63.28 83 ALA A C 1
ATOM 624 O O . ALA A 1 83 ? 13.177 3.646 -28.290 1.00 63.28 83 ALA A O 1
ATOM 625 N N . GLY A 1 84 ? 14.659 5.357 -28.271 1.00 70.12 84 GLY A N 1
ATOM 626 C CA . GLY A 1 84 ? 13.914 6.287 -29.123 1.00 70.12 84 GLY A CA 1
ATOM 627 C C . GLY A 1 84 ? 13.232 7.445 -28.388 1.00 70.12 84 GLY A C 1
ATOM 628 O O . GLY A 1 84 ? 13.053 7.434 -27.174 1.00 70.12 84 GLY A O 1
ATOM 629 N N . THR A 1 85 ? 12.826 8.454 -29.156 1.00 75.56 85 THR A N 1
ATOM 630 C CA . THR A 1 85 ? 12.084 9.638 -28.695 1.00 75.56 85 THR A CA 1
ATOM 631 C C . THR A 1 85 ? 10.745 9.754 -29.440 1.00 75.56 85 THR A C 1
ATOM 633 O O . THR A 1 85 ? 10.512 9.073 -30.441 1.00 75.56 85 THR A O 1
ATOM 636 N N . GLY A 1 86 ? 9.825 10.582 -28.934 1.00 86.00 86 GLY A N 1
ATOM 637 C CA . GLY A 1 86 ? 8.514 10.829 -29.551 1.00 86.00 86 GLY A CA 1
ATOM 638 C C . GLY A 1 86 ? 7.389 9.880 -29.110 1.00 86.00 86 GLY A C 1
ATOM 639 O O . GLY A 1 86 ? 7.564 9.013 -28.250 1.00 86.00 86 GLY A O 1
ATOM 640 N N . ASN A 1 87 ? 6.206 10.051 -29.708 1.00 88.50 87 ASN A N 1
ATOM 641 C CA . ASN A 1 87 ? 4.949 9.442 -29.241 1.00 88.50 87 ASN A CA 1
ATOM 642 C C . ASN A 1 87 ? 4.986 7.908 -29.176 1.00 88.50 87 ASN A C 1
ATOM 644 O O . ASN A 1 87 ? 4.464 7.317 -28.235 1.00 88.50 87 ASN A O 1
ATOM 648 N N . ALA A 1 88 ? 5.633 7.249 -30.141 1.00 87.12 88 ALA A N 1
ATOM 649 C CA . ALA A 1 88 ? 5.735 5.790 -30.155 1.00 87.12 88 ALA A CA 1
ATOM 650 C C . ALA A 1 88 ? 6.603 5.254 -29.002 1.00 87.12 88 ALA A C 1
ATOM 652 O O . ALA A 1 88 ? 6.284 4.217 -28.422 1.00 87.12 88 ALA A O 1
ATOM 653 N N . ALA A 1 89 ? 7.680 5.962 -28.645 1.00 85.50 89 ALA A N 1
ATOM 654 C CA . ALA A 1 89 ? 8.504 5.612 -27.491 1.00 85.50 89 ALA A CA 1
ATOM 655 C C . ALA A 1 89 ? 7.727 5.824 -26.184 1.00 85.50 89 ALA A C 1
ATOM 657 O O . ALA A 1 89 ? 7.706 4.931 -25.340 1.00 85.50 89 ALA A O 1
ATOM 658 N N . MET A 1 90 ? 7.001 6.941 -26.062 1.00 85.75 90 MET A N 1
ATOM 659 C CA . MET A 1 90 ? 6.136 7.210 -24.906 1.00 85.75 90 MET A CA 1
ATOM 660 C C . MET A 1 90 ? 5.051 6.142 -24.731 1.00 85.75 90 MET A C 1
ATOM 662 O O . MET A 1 90 ? 4.865 5.643 -23.624 1.00 85.75 90 MET A O 1
ATOM 666 N N . ALA A 1 91 ? 4.378 5.743 -25.815 1.00 89.25 91 ALA A N 1
ATOM 667 C CA . ALA A 1 91 ? 3.356 4.701 -25.780 1.00 89.25 91 ALA A CA 1
ATOM 668 C C . ALA A 1 91 ? 3.930 3.351 -25.320 1.00 89.25 91 ALA A C 1
ATOM 670 O O . ALA A 1 91 ? 3.354 2.704 -24.447 1.00 89.25 91 ALA A O 1
ATOM 671 N N . ARG A 1 92 ? 5.101 2.944 -25.838 1.00 89.44 92 ARG A N 1
ATOM 672 C CA . ARG A 1 92 ? 5.784 1.720 -25.381 1.00 89.44 92 ARG A CA 1
ATOM 673 C C . ARG A 1 92 ? 6.157 1.791 -23.904 1.00 89.44 92 ARG A C 1
ATOM 675 O O . ARG A 1 92 ? 5.961 0.815 -23.186 1.00 89.44 92 ARG A O 1
ATOM 682 N N . THR A 1 93 ? 6.681 2.924 -23.441 1.00 87.31 93 THR A N 1
ATOM 683 C CA . THR A 1 93 ? 7.004 3.123 -22.023 1.00 87.31 93 THR A CA 1
ATOM 684 C C . THR A 1 93 ? 5.754 3.018 -21.158 1.00 87.31 93 THR A C 1
ATOM 686 O O . THR A 1 93 ? 5.768 2.275 -20.184 1.00 87.31 93 THR A O 1
ATOM 689 N N . ALA A 1 94 ? 4.653 3.669 -21.540 1.00 91.25 94 ALA A N 1
ATOM 690 C CA . ALA A 1 94 ? 3.393 3.596 -20.806 1.00 91.25 94 ALA A CA 1
ATOM 691 C C . ALA A 1 94 ? 2.865 2.155 -20.713 1.00 91.25 94 ALA A C 1
ATOM 693 O O . ALA A 1 94 ? 2.548 1.692 -19.621 1.00 91.25 94 ALA A O 1
ATOM 694 N N . VAL A 1 95 ? 2.846 1.413 -21.826 1.00 93.94 95 VAL A N 1
ATOM 695 C CA . VAL A 1 95 ? 2.435 -0.002 -21.837 1.00 93.94 95 VAL A CA 1
ATOM 696 C C . VAL A 1 95 ? 3.332 -0.848 -20.932 1.00 93.94 95 VAL A C 1
ATOM 698 O O . VAL A 1 95 ? 2.824 -1.641 -20.143 1.00 93.94 95 VAL A O 1
ATOM 701 N N . ASN A 1 96 ? 4.653 -0.657 -20.992 1.00 92.62 96 ASN A N 1
ATOM 702 C CA . ASN A 1 96 ? 5.587 -1.379 -20.128 1.00 92.62 96 ASN A CA 1
ATOM 703 C C . ASN A 1 96 ? 5.378 -1.043 -18.648 1.00 92.62 96 ASN A C 1
ATOM 705 O O . ASN A 1 96 ? 5.439 -1.946 -17.820 1.00 92.62 96 ASN A O 1
ATOM 709 N N . VAL A 1 97 ? 5.144 0.227 -18.302 1.00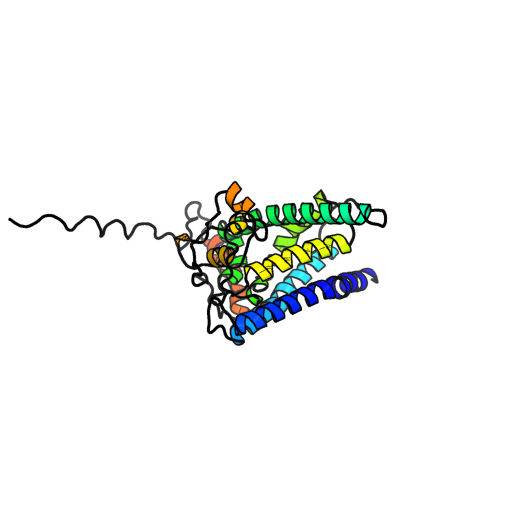 91.69 97 VAL A N 1
ATOM 710 C CA . VAL A 1 97 ? 4.862 0.647 -16.921 1.00 91.69 97 VAL A CA 1
ATOM 711 C C . VAL A 1 97 ? 3.569 0.005 -16.435 1.00 91.69 97 VAL A C 1
ATOM 713 O O . VAL A 1 97 ? 3.574 -0.597 -15.370 1.00 91.69 97 VAL A O 1
ATOM 716 N N . LEU A 1 98 ? 2.490 0.052 -17.219 1.00 95.81 98 LEU A N 1
ATOM 717 C CA . LEU A 1 98 ? 1.206 -0.552 -16.846 1.00 95.81 98 LEU A CA 1
ATOM 718 C C . LEU A 1 98 ? 1.305 -2.075 -16.682 1.00 95.81 98 LEU A C 1
ATOM 720 O O . LEU A 1 98 ? 0.803 -2.620 -15.702 1.00 95.81 98 LEU A O 1
ATOM 724 N N . ALA A 1 99 ? 1.993 -2.760 -17.598 1.00 96.81 99 ALA A N 1
ATOM 725 C CA . ALA A 1 99 ? 2.232 -4.198 -17.491 1.00 96.81 99 ALA A CA 1
ATOM 726 C C . ALA A 1 99 ? 3.078 -4.545 -16.256 1.00 96.81 99 ALA A C 1
ATOM 728 O O . ALA A 1 99 ? 2.820 -5.537 -15.579 1.00 96.81 99 ALA A O 1
ATOM 729 N N . ASN A 1 100 ? 4.077 -3.720 -15.944 1.00 95.19 100 ASN A N 1
ATOM 730 C CA . ASN A 1 100 ? 4.927 -3.906 -14.777 1.00 95.19 100 ASN A CA 1
ATOM 731 C C . ASN A 1 100 ? 4.156 -3.648 -13.472 1.00 95.19 100 ASN A C 1
ATOM 733 O O . ASN A 1 100 ? 4.235 -4.471 -12.569 1.00 95.19 100 ASN A O 1
ATOM 737 N N . VAL A 1 101 ? 3.327 -2.600 -13.409 1.00 96.19 101 VAL A N 1
ATOM 738 C CA . VAL A 1 101 ? 2.411 -2.347 -12.282 1.00 96.19 101 VAL A CA 1
ATOM 739 C C . VAL A 1 101 ? 1.477 -3.536 -12.061 1.00 96.19 101 VAL A C 1
ATOM 741 O O . VAL A 1 101 ? 1.318 -3.961 -10.924 1.00 96.19 101 VAL A O 1
ATOM 744 N N . PHE A 1 102 ? 0.912 -4.116 -13.126 1.00 98.00 102 PHE A N 1
ATOM 745 C CA . PHE A 1 102 ? 0.083 -5.320 -13.013 1.00 98.00 102 PHE A CA 1
ATOM 746 C C . PHE A 1 102 ? 0.853 -6.499 -12.397 1.00 98.00 102 PHE A C 1
ATOM 748 O O . PHE A 1 102 ? 0.358 -7.142 -11.476 1.00 98.00 102 PHE A O 1
ATOM 755 N N . VAL A 1 103 ? 2.071 -6.781 -12.875 1.00 98.12 103 VAL A N 1
ATOM 756 C CA . VAL A 1 103 ? 2.890 -7.882 -12.336 1.00 98.12 103 VAL A CA 1
ATOM 757 C C . VAL A 1 103 ? 3.322 -7.610 -10.895 1.00 98.12 103 VAL A C 1
ATOM 759 O O . VAL A 1 103 ? 3.278 -8.518 -10.068 1.00 98.12 103 VAL A O 1
ATOM 762 N N . ALA A 1 104 ? 3.696 -6.372 -10.577 1.00 96.88 104 ALA A N 1
ATOM 763 C CA . ALA A 1 104 ? 4.050 -5.973 -9.223 1.00 96.88 104 ALA A CA 1
ATOM 764 C C . ALA A 1 104 ? 2.860 -6.143 -8.265 1.00 96.88 104 ALA A C 1
ATOM 766 O O . ALA A 1 104 ? 3.032 -6.722 -7.197 1.00 96.88 104 ALA A O 1
ATOM 767 N N . ASP A 1 105 ? 1.656 -5.719 -8.662 1.00 98.38 105 ASP A N 1
ATOM 768 C CA . ASP A 1 105 ? 0.431 -5.900 -7.874 1.00 98.38 105 ASP A CA 1
ATOM 769 C C . ASP A 1 105 ? 0.048 -7.382 -7.742 1.00 98.38 105 ASP A C 1
ATOM 771 O O . ASP A 1 105 ? -0.370 -7.815 -6.676 1.00 98.38 105 ASP A O 1
ATOM 775 N N . PHE A 1 106 ? 0.272 -8.200 -8.776 1.00 98.69 106 PHE A N 1
ATOM 776 C CA . PHE A 1 106 ? 0.075 -9.650 -8.705 1.00 98.69 106 PHE A CA 1
ATOM 777 C C . PHE A 1 106 ? 1.010 -10.325 -7.692 1.00 98.69 106 PHE A C 1
ATOM 779 O O . PHE A 1 106 ? 0.567 -11.129 -6.871 1.00 98.69 106 PHE A O 1
ATOM 786 N N . LEU A 1 107 ? 2.307 -10.012 -7.732 1.00 98.62 107 LEU A N 1
ATOM 787 C CA . LEU A 1 107 ? 3.278 -10.546 -6.773 1.00 98.62 107 LEU A CA 1
ATOM 788 C C . LEU A 1 107 ? 2.990 -10.030 -5.359 1.00 98.62 107 LEU A C 1
ATOM 790 O O . LEU A 1 107 ? 3.024 -10.804 -4.401 1.00 98.62 107 LEU A O 1
ATOM 794 N N . TYR A 1 108 ? 2.648 -8.745 -5.237 1.00 98.44 108 TYR A N 1
ATOM 795 C CA . TYR A 1 108 ? 2.254 -8.145 -3.970 1.00 98.44 108 TYR A CA 1
ATOM 796 C C . TYR A 1 108 ? 0.984 -8.785 -3.410 1.00 98.44 108 TYR A C 1
ATOM 798 O O . TYR A 1 108 ? 0.964 -9.105 -2.232 1.00 98.44 108 TYR A O 1
ATOM 806 N N . TYR A 1 109 ? -0.034 -9.058 -4.228 1.00 98.75 109 TYR A N 1
ATOM 807 C CA . TYR A 1 109 ? -1.260 -9.743 -3.810 1.00 98.75 109 TYR A CA 1
ATOM 808 C C . TYR A 1 109 ? -0.949 -11.066 -3.100 1.00 98.75 109 TYR A C 1
ATOM 810 O O . TYR A 1 109 ? -1.482 -11.338 -2.024 1.00 98.75 109 TYR A O 1
ATOM 818 N N . TRP A 1 110 ? -0.056 -11.880 -3.668 1.00 98.69 110 TRP A N 1
ATOM 819 C CA . TRP A 1 110 ? 0.330 -13.153 -3.060 1.00 98.69 110 TRP A CA 1
ATOM 820 C C . TRP A 1 110 ? 1.179 -12.980 -1.809 1.00 98.69 110 TRP A C 1
ATOM 822 O O . TRP A 1 110 ? 0.956 -13.696 -0.833 1.00 98.69 110 TRP A O 1
ATOM 832 N N . TYR A 1 111 ? 2.117 -12.030 -1.815 1.00 98.62 111 TYR A N 1
ATOM 833 C CA . TYR A 1 111 ? 2.881 -11.681 -0.620 1.00 98.62 111 TYR A CA 1
ATOM 834 C C . TYR A 1 111 ? 1.947 -11.234 0.507 1.00 98.62 111 TYR A C 1
ATOM 836 O O . TYR A 1 111 ? 1.965 -11.817 1.585 1.00 98.62 111 TYR A O 1
ATOM 844 N N . HIS A 1 112 ? 1.062 -10.283 0.233 1.00 98.62 112 HIS A N 1
ATOM 845 C CA . HIS A 1 112 ? 0.117 -9.727 1.184 1.00 98.62 112 HIS A CA 1
ATOM 846 C C . HIS A 1 112 ? -0.849 -10.792 1.705 1.00 98.62 112 HIS A C 1
ATOM 848 O O . HIS A 1 112 ? -0.991 -10.973 2.911 1.00 98.62 112 HIS A O 1
ATOM 854 N N . ARG A 1 113 ? -1.417 -11.620 0.824 1.00 98.50 113 ARG A N 1
ATOM 855 C CA . ARG A 1 113 ? -2.214 -12.776 1.244 1.00 98.50 113 ARG A CA 1
ATOM 856 C C . ARG A 1 113 ? -1.416 -13.712 2.156 1.00 98.50 113 ARG A C 1
ATOM 858 O O . ARG A 1 113 ? -1.934 -14.143 3.184 1.00 98.50 113 ARG A O 1
ATOM 865 N N . ALA A 1 114 ? -0.154 -13.996 1.837 1.00 98.38 114 ALA A N 1
ATOM 866 C CA . ALA A 1 114 ? 0.722 -14.802 2.685 1.00 98.38 114 ALA A CA 1
ATOM 867 C C . ALA A 1 114 ? 0.983 -14.144 4.055 1.00 98.38 114 ALA A C 1
ATOM 869 O O . ALA A 1 114 ? 1.037 -14.855 5.059 1.00 98.38 114 ALA A O 1
ATOM 870 N N . GLN A 1 115 ? 1.067 -12.811 4.135 1.00 98.06 115 GLN A N 1
ATOM 871 C CA . GLN A 1 115 ? 1.176 -12.084 5.407 1.00 98.06 115 GLN A CA 1
ATOM 872 C C . GLN A 1 115 ? -0.022 -12.308 6.325 1.00 98.06 115 GLN A C 1
ATOM 874 O O . GLN A 1 115 ? 0.155 -12.416 7.533 1.00 98.06 115 GLN A O 1
ATOM 879 N N . HIS A 1 116 ? -1.218 -12.450 5.763 1.00 96.94 116 HIS A N 1
ATOM 880 C CA . HIS A 1 116 ? -2.427 -12.741 6.537 1.00 96.94 116 HIS A CA 1
ATOM 881 C C . HIS A 1 116 ? -2.573 -14.226 6.905 1.00 96.94 116 HIS A C 1
ATOM 883 O O . HIS A 1 116 ? -3.165 -14.552 7.928 1.00 96.94 116 HIS A O 1
ATOM 889 N N . HIS A 1 117 ? -1.977 -15.139 6.131 1.00 94.81 117 HIS A N 1
ATOM 890 C CA . HIS A 1 117 ? -2.120 -16.586 6.358 1.00 94.81 117 HIS A CA 1
ATOM 891 C C . HIS A 1 117 ? -1.002 -17.197 7.217 1.00 94.81 117 HIS A C 1
ATOM 893 O O . HIS A 1 117 ? -1.241 -18.148 7.963 1.00 94.81 117 HIS A O 1
ATOM 899 N N . PHE A 1 118 ? 0.230 -16.689 7.126 1.00 95.06 118 PHE A N 1
ATOM 900 C CA . PHE A 1 118 ? 1.371 -17.239 7.857 1.00 95.06 118 PHE A CA 1
ATOM 901 C C . PHE A 1 118 ? 1.728 -16.355 9.045 1.00 95.06 118 PHE A C 1
ATOM 903 O O . PHE A 1 118 ? 2.205 -15.238 8.871 1.00 95.06 118 PHE A O 1
ATOM 910 N N . ARG A 1 119 ? 1.617 -16.895 10.267 1.00 92.19 119 ARG A N 1
ATOM 911 C CA . ARG A 1 119 ? 1.920 -16.169 11.516 1.00 92.19 119 ARG A CA 1
ATOM 912 C C . ARG A 1 119 ? 3.314 -15.534 11.543 1.00 92.19 119 ARG A C 1
ATOM 914 O O . ARG A 1 119 ? 3.496 -14.485 12.151 1.00 92.19 119 ARG A O 1
ATOM 921 N N . PHE A 1 120 ? 4.287 -16.155 10.875 1.00 94.25 120 PHE A N 1
ATOM 922 C CA . PHE A 1 120 ? 5.629 -15.598 10.714 1.00 94.25 120 PHE A CA 1
ATOM 923 C C . PHE A 1 120 ? 5.621 -14.266 9.945 1.00 94.25 120 PHE A C 1
ATOM 925 O O . PHE A 1 120 ? 6.260 -13.314 10.383 1.00 94.25 120 PHE A O 1
ATOM 932 N N . LEU A 1 121 ? 4.881 -14.189 8.837 1.00 95.75 121 LEU A N 1
ATOM 933 C CA . LEU A 1 121 ? 4.761 -12.985 8.012 1.00 95.75 121 LEU A CA 1
ATOM 934 C C . LEU A 1 121 ? 3.760 -11.982 8.604 1.00 95.75 121 LEU A C 1
ATOM 936 O O . LEU A 1 121 ? 3.997 -10.779 8.540 1.00 95.75 121 LEU A O 1
ATOM 940 N N . TRP A 1 122 ? 2.703 -12.461 9.266 1.00 96.38 122 TRP A N 1
ATOM 941 C CA . TRP A 1 122 ? 1.799 -11.609 10.042 1.00 96.38 122 TRP A CA 1
ATOM 942 C C . TRP A 1 122 ? 2.560 -10.807 11.090 1.00 96.38 122 TRP A C 1
ATOM 944 O O . TRP A 1 122 ? 2.281 -9.635 11.280 1.00 96.38 122 TRP A O 1
ATOM 954 N N . ALA A 1 123 ? 3.564 -11.405 11.736 1.00 95.31 123 ALA A N 1
ATOM 955 C CA . ALA A 1 123 ? 4.336 -10.747 12.782 1.00 95.31 123 ALA A CA 1
ATOM 956 C C . ALA A 1 123 ? 4.917 -9.391 12.340 1.00 95.31 123 ALA A C 1
ATOM 958 O O . ALA A 1 123 ? 4.925 -8.449 13.125 1.00 95.31 123 ALA A O 1
ATOM 959 N N . ILE A 1 124 ? 5.364 -9.272 11.085 1.00 95.88 124 ILE A N 1
ATOM 960 C CA . ILE A 1 124 ? 5.894 -8.012 10.536 1.00 95.88 124 ILE A CA 1
ATOM 961 C C . ILE A 1 124 ? 4.802 -7.108 9.945 1.00 95.88 124 ILE A C 1
ATOM 963 O O . ILE A 1 124 ? 5.007 -5.901 9.834 1.00 95.88 124 ILE A O 1
ATOM 967 N N . HIS A 1 125 ? 3.640 -7.672 9.624 1.00 97.44 125 HIS A N 1
ATOM 968 C CA . HIS A 1 125 ? 2.507 -6.962 9.037 1.00 97.44 125 HIS A CA 1
ATOM 969 C C . HIS A 1 125 ? 1.504 -6.437 10.079 1.00 97.44 125 HIS A C 1
ATOM 971 O O . HIS A 1 125 ? 0.799 -5.459 9.846 1.00 97.44 125 HIS A O 1
ATOM 977 N N . GLU A 1 126 ? 1.477 -7.026 11.276 1.00 96.31 126 GLU A N 1
ATOM 978 C CA . GLU A 1 126 ? 0.566 -6.690 12.373 1.00 96.31 126 GLU A CA 1
ATOM 979 C C . GLU A 1 126 ? 0.619 -5.198 12.711 1.00 96.31 126 GLU A C 1
ATOM 981 O O . GLU A 1 126 ? -0.416 -4.582 12.943 1.00 96.31 126 GLU A O 1
ATOM 986 N N . LEU A 1 127 ? 1.808 -4.582 12.686 1.00 96.94 127 LEU A N 1
ATOM 987 C CA . LEU A 1 127 ? 1.971 -3.151 12.956 1.00 96.94 127 LEU A CA 1
ATOM 988 C C . LEU A 1 127 ? 1.153 -2.265 12.008 1.00 96.94 127 LEU A C 1
ATOM 990 O O . LEU A 1 127 ? 0.666 -1.214 12.434 1.00 96.94 127 LEU A O 1
ATOM 994 N N . HIS A 1 128 ? 1.021 -2.685 10.752 1.00 97.69 128 HIS A N 1
ATOM 995 C CA . HIS A 1 128 ? 0.250 -1.988 9.734 1.00 97.69 128 HIS A CA 1
ATOM 996 C C . HIS A 1 128 ? -1.250 -2.070 10.034 1.00 97.69 128 HIS A C 1
ATOM 998 O O . HIS A 1 128 ? -1.943 -1.053 10.065 1.00 97.69 128 HIS A O 1
ATOM 1004 N N . HIS A 1 129 ? -1.733 -3.269 10.366 1.00 97.75 129 HIS A N 1
ATOM 1005 C CA . HIS A 1 129 ? -3.129 -3.499 10.733 1.00 97.75 129 HIS A CA 1
ATOM 1006 C C . HIS A 1 129 ? -3.505 -3.013 12.132 1.00 97.75 129 HIS A C 1
ATOM 1008 O O . HIS A 1 129 ? -4.681 -2.782 12.387 1.00 97.75 129 HIS A O 1
ATOM 1014 N N . ALA A 1 130 ? -2.539 -2.814 13.028 1.00 96.50 130 ALA A N 1
ATOM 1015 C CA . ALA A 1 130 ? -2.756 -2.323 14.387 1.00 96.50 130 ALA A CA 1
ATOM 1016 C C . ALA A 1 130 ? -3.335 -0.900 14.437 1.00 96.50 130 ALA A C 1
ATOM 1018 O O . ALA A 1 130 ? -3.823 -0.475 15.486 1.00 96.50 130 ALA A O 1
ATOM 1019 N N . ASP A 1 131 ? -3.268 -0.144 13.338 1.00 96.69 131 ASP A N 1
ATOM 1020 C CA . ASP A 1 131 ? -3.757 1.227 13.301 1.00 96.69 131 ASP A CA 1
ATOM 1021 C C . ASP A 1 131 ? -5.291 1.296 13.380 1.00 96.69 131 ASP A C 1
ATOM 1023 O O . ASP A 1 131 ? -6.026 1.010 12.429 1.00 96.69 131 ASP A O 1
ATOM 1027 N N . SER A 1 132 ? -5.783 1.711 14.545 1.00 96.06 132 SER A N 1
ATOM 1028 C CA . SER A 1 132 ? -7.203 1.983 14.770 1.00 96.06 132 SER A CA 1
ATOM 1029 C C . SER A 1 132 ? -7.670 3.297 14.142 1.00 96.06 132 SER A C 1
ATOM 1031 O O . SER A 1 132 ? -8.861 3.573 14.149 1.00 96.06 132 SER A O 1
ATOM 1033 N N . GLU A 1 133 ? -6.748 4.130 13.652 1.00 95.94 133 GLU A N 1
ATOM 1034 C CA . GLU A 1 133 ? -7.032 5.430 13.046 1.00 95.94 133 GLU A CA 1
ATOM 1035 C C . GLU A 1 133 ? -6.614 5.424 11.567 1.00 95.94 133 GLU A C 1
ATOM 1037 O O . GLU A 1 133 ? -5.842 6.283 11.149 1.00 95.94 133 GLU A O 1
ATOM 1042 N N . LEU A 1 134 ? -7.101 4.467 10.761 1.00 97.81 134 LEU A N 1
ATOM 1043 C CA . LEU A 1 134 ? -6.701 4.334 9.351 1.00 97.81 134 LEU A CA 1
ATOM 1044 C C . LEU A 1 134 ? -6.844 5.666 8.599 1.00 97.81 134 LEU A C 1
ATOM 1046 O O . LEU A 1 134 ? -7.943 6.232 8.543 1.00 97.81 134 LEU A O 1
ATOM 1050 N N . ASN A 1 135 ? -5.732 6.142 8.035 1.00 97.81 135 ASN A N 1
ATOM 1051 C CA . ASN A 1 135 ? -5.633 7.355 7.225 1.00 97.81 135 ASN A CA 1
ATOM 1052 C C . ASN A 1 135 ? -4.413 7.320 6.291 1.00 97.81 135 ASN A C 1
ATOM 1054 O O . ASN A 1 135 ? -3.608 6.392 6.329 1.00 97.81 135 ASN A O 1
ATOM 1058 N N . ALA A 1 136 ? -4.221 8.365 5.482 1.00 97.44 136 ALA A N 1
ATOM 1059 C CA . ALA A 1 136 ? -3.135 8.441 4.502 1.00 97.44 136 ALA A CA 1
ATOM 1060 C C . ALA A 1 136 ? -1.726 8.192 5.085 1.00 97.44 136 ALA A C 1
ATOM 1062 O O . ALA A 1 136 ? -0.857 7.672 4.383 1.00 97.44 136 ALA A O 1
ATOM 1063 N N . THR A 1 137 ? -1.478 8.519 6.361 1.00 96.75 137 THR A N 1
ATOM 1064 C CA . THR A 1 137 ? -0.178 8.254 7.011 1.00 96.75 137 THR A CA 1
ATOM 1065 C C . THR A 1 137 ? 0.027 6.777 7.361 1.00 96.75 137 THR A C 1
ATOM 1067 O O . THR A 1 137 ? 1.172 6.326 7.420 1.00 96.75 137 THR A O 1
ATOM 1070 N N . THR A 1 138 ? -1.052 6.003 7.533 1.00 97.50 138 THR A N 1
ATOM 1071 C CA . THR A 1 138 ? -1.011 4.556 7.804 1.00 97.50 138 THR A CA 1
ATOM 1072 C C . THR A 1 138 ? -0.332 3.778 6.674 1.00 97.50 138 THR A C 1
ATOM 1074 O O . THR A 1 138 ? 0.333 2.780 6.942 1.00 97.50 138 THR A O 1
ATOM 1077 N N . SER A 1 139 ? -0.383 4.290 5.437 1.00 95.19 139 SER A N 1
ATOM 1078 C CA . SER A 1 139 ? 0.330 3.763 4.257 1.00 95.19 139 SER A CA 1
ATOM 1079 C C . SER A 1 139 ? 1.807 3.446 4.516 1.00 95.19 139 SER A C 1
ATOM 1081 O O . SER A 1 139 ? 2.377 2.553 3.899 1.00 95.19 139 SER A O 1
ATOM 1083 N N . TYR A 1 140 ? 2.442 4.188 5.428 1.00 89.81 140 TYR A N 1
ATOM 1084 C CA . TYR A 1 140 ? 3.865 4.060 5.751 1.00 89.81 140 TYR A CA 1
ATOM 1085 C C . TYR A 1 140 ? 4.129 3.552 7.170 1.00 89.81 140 TYR A C 1
ATOM 1087 O O . TYR A 1 140 ? 5.269 3.539 7.638 1.00 89.81 140 TYR A O 1
ATOM 1095 N N . ARG A 1 141 ? 3.080 3.112 7.863 1.00 94.88 141 ARG A N 1
ATOM 1096 C CA . ARG A 1 141 ? 3.167 2.470 9.168 1.00 94.88 141 ARG A CA 1
ATOM 1097 C C . ARG A 1 141 ? 3.494 0.987 8.971 1.00 94.88 141 ARG A C 1
ATOM 1099 O O . ARG A 1 141 ? 2.620 0.133 9.047 1.00 94.88 141 ARG A O 1
ATOM 1106 N N . THR A 1 142 ? 4.756 0.689 8.683 1.00 93.75 142 THR A N 1
ATOM 1107 C CA . THR A 1 142 ? 5.223 -0.666 8.339 1.00 93.75 142 THR A CA 1
ATOM 1108 C C . THR A 1 142 ? 6.424 -1.066 9.184 1.00 93.75 142 THR A C 1
ATOM 1110 O O . THR A 1 142 ? 7.252 -0.213 9.504 1.00 93.75 142 THR A O 1
ATOM 1113 N N . TYR A 1 143 ? 6.568 -2.352 9.507 1.00 96.56 143 TYR A N 1
ATOM 1114 C CA . TYR A 1 143 ? 7.768 -2.862 10.175 1.00 96.56 143 TYR A CA 1
ATOM 1115 C C . TYR A 1 143 ? 9.003 -2.780 9.262 1.00 96.56 143 TYR A C 1
ATOM 1117 O O . TYR A 1 143 ? 8.880 -2.761 8.039 1.00 96.56 143 TYR A O 1
ATOM 1125 N N . TRP A 1 144 ? 10.214 -2.734 9.824 1.00 95.06 144 TRP A N 1
ATOM 1126 C CA . TRP A 1 144 ? 11.423 -2.468 9.030 1.00 95.06 144 TRP A CA 1
ATOM 1127 C C . TRP A 1 144 ? 11.771 -3.578 8.026 1.00 95.06 144 TRP A C 1
ATOM 1129 O O . TRP A 1 144 ? 12.362 -3.289 6.987 1.00 95.06 144 TRP A O 1
ATOM 1139 N N . LEU A 1 145 ? 11.359 -4.825 8.293 1.00 96.00 145 LEU A N 1
ATOM 1140 C CA . LEU A 1 145 ? 11.532 -5.953 7.368 1.00 96.00 145 LEU A CA 1
ATOM 1141 C C . LEU A 1 145 ? 10.535 -5.972 6.201 1.00 96.00 145 LEU A C 1
ATOM 1143 O O . LEU A 1 145 ? 10.755 -6.714 5.248 1.00 96.00 145 LEU A O 1
ATOM 1147 N N . GLU A 1 146 ? 9.484 -5.148 6.222 1.00 94.94 146 GLU A N 1
ATOM 1148 C CA . GLU A 1 146 ? 8.512 -5.090 5.120 1.00 94.94 146 GLU A CA 1
ATOM 1149 C C . GLU A 1 146 ? 9.166 -4.645 3.811 1.00 94.94 146 GLU A C 1
ATOM 1151 O O . GLU A 1 146 ? 8.971 -5.259 2.766 1.00 94.94 146 GLU A O 1
ATOM 1156 N N . ALA A 1 147 ? 9.998 -3.601 3.861 1.00 91.38 147 ALA A N 1
ATOM 1157 C CA . ALA A 1 147 ? 10.670 -3.086 2.672 1.00 91.38 147 ALA A CA 1
ATOM 1158 C C . ALA A 1 147 ? 11.628 -4.106 2.017 1.00 91.38 147 ALA A C 1
ATOM 1160 O O . ALA A 1 147 ? 11.487 -4.326 0.814 1.00 91.38 147 ALA A O 1
ATOM 1161 N N . PRO A 1 148 ? 12.572 -4.752 2.735 1.00 92.06 148 PRO A N 1
ATOM 1162 C CA . PRO A 1 148 ? 13.427 -5.770 2.128 1.00 92.06 148 PRO A CA 1
ATOM 1163 C C . PRO A 1 148 ? 12.644 -7.013 1.683 1.00 92.06 148 PRO A C 1
ATOM 1165 O O . PRO A 1 148 ? 12.965 -7.569 0.635 1.00 92.06 148 PRO A O 1
ATOM 1168 N N . ALA A 1 149 ? 11.592 -7.425 2.401 1.00 95.31 149 ALA A N 1
ATOM 1169 C CA . ALA A 1 149 ? 10.744 -8.536 1.968 1.00 95.31 149 ALA A CA 1
ATOM 1170 C C . ALA A 1 149 ? 10.030 -8.221 0.642 1.00 95.31 149 ALA A C 1
ATOM 1172 O O . ALA A 1 149 ? 10.120 -9.002 -0.303 1.00 95.31 149 ALA A O 1
ATOM 1173 N N . GLN A 1 150 ? 9.404 -7.046 0.525 1.00 93.25 150 GLN A N 1
ATOM 1174 C CA . GLN A 1 150 ? 8.798 -6.586 -0.729 1.00 93.25 150 GLN A CA 1
ATOM 1175 C C . GLN A 1 150 ? 9.839 -6.421 -1.845 1.00 93.25 150 GLN A C 1
ATOM 1177 O O . GLN A 1 150 ? 9.573 -6.768 -2.994 1.00 93.25 150 GLN A O 1
ATOM 1182 N N . PHE A 1 151 ? 11.043 -5.937 -1.533 1.00 89.94 151 PHE A N 1
ATOM 1183 C CA . PHE A 1 151 ? 12.121 -5.837 -2.516 1.00 89.94 151 PHE A CA 1
ATOM 1184 C C . PHE A 1 151 ? 12.475 -7.211 -3.103 1.00 89.94 151 PHE A C 1
ATOM 1186 O O . PHE A 1 151 ? 12.487 -7.373 -4.322 1.00 89.94 151 PHE A O 1
ATOM 1193 N N . ILE A 1 152 ? 12.689 -8.213 -2.251 1.00 90.38 152 ILE A N 1
ATOM 1194 C CA . ILE A 1 152 ? 13.074 -9.567 -2.671 1.00 90.38 152 ILE A CA 1
ATOM 1195 C C . ILE A 1 152 ? 11.924 -10.290 -3.382 1.00 90.38 152 ILE A C 1
ATOM 1197 O O . ILE A 1 152 ? 12.154 -10.970 -4.377 1.00 90.38 152 ILE A O 1
ATOM 1201 N N . LEU A 1 153 ? 10.694 -10.167 -2.882 1.00 95.06 153 LEU A N 1
ATOM 1202 C CA . LEU A 1 153 ? 9.558 -10.967 -3.352 1.00 95.06 153 LEU A CA 1
ATOM 1203 C C . LEU A 1 153 ? 8.774 -10.313 -4.495 1.00 95.06 153 LEU A C 1
ATOM 1205 O O . LEU A 1 153 ? 8.101 -11.013 -5.247 1.00 95.06 153 LEU A O 1
ATOM 1209 N N . VAL A 1 154 ? 8.862 -8.989 -4.646 1.00 93.19 154 VAL A N 1
ATOM 1210 C CA . VAL A 1 154 ? 8.116 -8.230 -5.661 1.00 93.19 154 VAL A CA 1
ATOM 1211 C C . VAL A 1 154 ? 9.066 -7.536 -6.630 1.00 93.19 154 VAL A C 1
ATOM 1213 O O . VAL A 1 154 ? 8.998 -7.782 -7.836 1.00 93.19 154 VAL A O 1
ATOM 1216 N N . ALA A 1 155 ? 9.974 -6.690 -6.136 1.00 88.38 155 ALA A N 1
ATOM 1217 C CA . ALA A 1 155 ? 10.797 -5.852 -7.010 1.00 88.38 155 ALA A CA 1
ATOM 1218 C C . ALA A 1 155 ? 11.815 -6.670 -7.823 1.00 88.38 155 ALA A C 1
ATOM 1220 O O . ALA A 1 155 ? 11.892 -6.500 -9.039 1.00 88.38 155 ALA A O 1
ATOM 1221 N N . VAL A 1 156 ? 12.546 -7.591 -7.187 1.00 86.44 156 VAL A N 1
ATOM 1222 C CA . VAL A 1 156 ? 13.552 -8.435 -7.854 1.00 86.44 156 VAL A CA 1
ATOM 1223 C C . VAL A 1 156 ? 12.935 -9.292 -8.974 1.00 86.44 156 VAL A C 1
ATOM 1225 O O . VAL A 1 156 ? 13.388 -9.155 -10.112 1.00 86.44 156 VAL A O 1
ATOM 1228 N N . PRO A 1 157 ? 11.869 -10.092 -8.751 1.00 91.00 157 PRO A N 1
ATOM 1229 C CA . PRO A 1 157 ? 11.252 -10.879 -9.823 1.00 91.00 157 PRO A CA 1
ATOM 1230 C C . PRO A 1 157 ? 10.699 -10.009 -10.952 1.00 91.00 157 PRO A C 1
ATOM 1232 O O . PRO A 1 157 ? 10.810 -10.357 -12.129 1.00 91.00 157 PRO A O 1
ATOM 1235 N N . THR A 1 158 ? 10.149 -8.843 -10.609 1.00 89.12 158 THR A N 1
ATOM 1236 C CA . THR A 1 158 ? 9.648 -7.890 -11.600 1.00 89.12 158 THR A CA 1
ATOM 1237 C C . THR A 1 158 ? 10.784 -7.363 -12.476 1.00 89.12 158 THR A C 1
ATOM 1239 O O . THR A 1 158 ? 10.668 -7.369 -13.700 1.00 89.12 158 THR A O 1
ATOM 1242 N N . VAL A 1 159 ? 11.913 -6.965 -11.886 1.00 84.81 159 VAL A N 1
ATOM 1243 C CA . VAL A 1 159 ? 13.099 -6.520 -12.634 1.00 84.81 159 VAL A CA 1
ATOM 1244 C C . VAL A 1 159 ? 13.705 -7.661 -13.457 1.00 84.81 159 VAL A C 1
ATOM 1246 O O . VAL A 1 159 ? 14.122 -7.417 -14.584 1.00 84.81 159 VAL A O 1
ATOM 1249 N N . MET A 1 160 ? 13.695 -8.907 -12.977 1.00 85.44 160 MET A N 1
ATOM 1250 C CA . MET A 1 160 ? 14.155 -10.065 -13.758 1.00 85.44 160 MET A CA 1
ATOM 1251 C C . MET A 1 160 ? 13.282 -10.318 -14.996 1.00 85.44 160 MET A C 1
ATOM 1253 O O . MET A 1 160 ? 13.800 -10.560 -16.086 1.00 85.44 160 MET A O 1
ATOM 1257 N N . LEU A 1 161 ? 11.955 -10.228 -14.856 1.00 89.38 161 LEU A N 1
ATOM 1258 C CA . LEU A 1 161 ? 11.020 -10.444 -15.962 1.00 89.38 161 LEU A CA 1
ATOM 1259 C C . LEU A 1 161 ? 11.106 -9.318 -16.999 1.00 89.38 161 LEU A C 1
ATOM 1261 O O . LEU A 1 161 ? 11.205 -9.544 -18.210 1.00 89.38 161 LEU A O 1
ATOM 1265 N N . PHE A 1 162 ? 11.077 -8.080 -16.516 1.00 86.12 162 PHE A N 1
ATOM 1266 C CA . PHE A 1 162 ? 11.019 -6.902 -17.363 1.00 86.12 162 PHE A CA 1
ATOM 1267 C C . PHE A 1 162 ? 12.409 -6.512 -17.890 1.00 86.12 162 PHE A C 1
ATOM 1269 O O . PHE A 1 162 ? 12.494 -6.045 -19.024 1.00 86.12 162 PHE A O 1
ATOM 1276 N N . GLY A 1 163 ? 13.491 -6.786 -17.172 1.00 83.00 163 GLY A N 1
ATOM 1277 C CA . GLY A 1 163 ? 14.814 -6.220 -17.427 1.00 83.00 163 GLY A CA 1
ATOM 1278 C C . GLY A 1 163 ? 14.943 -4.798 -16.874 1.00 83.00 163 GLY A C 1
ATOM 1279 O O . GLY A 1 163 ? 13.943 -4.133 -16.577 1.00 83.00 163 GLY A O 1
ATOM 1280 N N . ASN A 1 164 ? 16.177 -4.310 -16.763 1.00 80.25 164 ASN A N 1
ATOM 1281 C CA . ASN A 1 164 ? 16.458 -2.943 -16.342 1.00 80.25 164 ASN A CA 1
ATOM 1282 C C . ASN A 1 164 ? 16.111 -1.980 -17.485 1.00 80.25 164 ASN A C 1
ATOM 1284 O O . ASN A 1 164 ? 16.783 -1.941 -18.512 1.00 80.25 164 ASN A O 1
ATOM 1288 N N . ARG A 1 165 ? 15.033 -1.210 -17.317 1.00 82.69 165 ARG A N 1
ATOM 1289 C CA . ARG A 1 165 ? 14.567 -0.215 -18.300 1.00 82.69 165 ARG A CA 1
ATOM 1290 C C . ARG A 1 165 ? 14.988 1.217 -17.963 1.00 82.69 165 ARG A C 1
ATOM 1292 O O . ARG A 1 165 ? 14.419 2.165 -18.504 1.00 82.69 165 ARG A O 1
ATOM 1299 N N . GLY A 1 166 ? 15.949 1.368 -17.059 1.00 75.12 166 GLY A N 1
ATOM 1300 C CA . GLY A 1 166 ? 16.427 2.655 -16.581 1.00 75.12 166 GLY A CA 1
ATOM 1301 C C . GLY A 1 166 ? 15.591 3.240 -15.431 1.00 75.12 166 GLY A C 1
ATOM 1302 O O . GLY A 1 166 ? 14.472 2.795 -15.146 1.00 75.12 166 GLY A O 1
ATOM 1303 N N . PRO A 1 167 ? 16.122 4.277 -14.760 1.00 73.88 167 PRO A N 1
ATOM 1304 C CA . PRO A 1 167 ? 15.571 4.812 -13.512 1.00 73.88 167 PRO A CA 1
ATOM 1305 C C . PRO A 1 167 ? 14.184 5.449 -13.671 1.00 73.88 167 PRO A C 1
ATOM 1307 O O . PRO A 1 167 ? 13.372 5.393 -12.751 1.00 73.88 167 PRO A O 1
ATOM 1310 N N . GLY A 1 168 ? 13.871 6.015 -14.842 1.00 78.31 168 GLY A N 1
ATOM 1311 C CA . GLY A 1 168 ? 12.561 6.622 -15.101 1.00 78.31 168 GLY A CA 1
ATOM 1312 C C . GLY A 1 168 ? 11.409 5.611 -15.088 1.00 78.31 168 GLY A C 1
ATOM 1313 O O . GLY A 1 168 ? 10.338 5.910 -14.567 1.00 78.31 168 GLY A O 1
ATOM 1314 N N . HIS A 1 169 ? 11.635 4.397 -15.607 1.00 82.62 169 HIS A N 1
ATOM 1315 C CA . HIS A 1 169 ? 10.637 3.321 -15.590 1.00 82.62 169 HIS A CA 1
ATOM 1316 C C . HIS A 1 169 ? 10.365 2.845 -14.161 1.00 82.62 169 HIS A C 1
ATOM 1318 O O . HIS A 1 169 ? 9.210 2.773 -13.748 1.00 82.62 169 HIS A O 1
ATOM 1324 N N . ALA A 1 170 ? 11.424 2.572 -13.391 1.00 80.75 170 ALA A N 1
ATOM 1325 C CA . ALA A 1 170 ? 11.303 2.147 -11.996 1.00 80.75 170 ALA A CA 1
ATOM 1326 C C . ALA A 1 170 ? 10.588 3.204 -11.137 1.00 80.75 170 ALA A C 1
ATOM 1328 O O . ALA A 1 170 ? 9.661 2.874 -10.398 1.00 80.75 170 ALA A O 1
ATOM 1329 N N . ALA A 1 171 ? 10.950 4.482 -11.302 1.00 81.06 171 ALA A N 1
ATOM 1330 C CA . ALA A 1 171 ? 10.299 5.591 -10.612 1.00 81.06 171 ALA A CA 1
ATOM 1331 C C . ALA A 1 171 ? 8.808 5.714 -10.972 1.00 81.06 171 ALA A C 1
ATOM 1333 O O . ALA A 1 171 ? 7.993 5.972 -10.091 1.00 81.06 171 ALA A O 1
ATOM 1334 N N . ALA A 1 172 ? 8.433 5.500 -12.239 1.00 85.00 172 ALA A N 1
ATOM 1335 C CA . ALA A 1 172 ? 7.035 5.539 -12.669 1.00 85.00 172 ALA A CA 1
ATOM 1336 C C . ALA A 1 172 ? 6.205 4.399 -12.058 1.00 85.00 172 ALA A C 1
ATOM 1338 O O . ALA A 1 172 ? 5.113 4.651 -11.552 1.00 85.00 172 ALA A O 1
ATOM 1339 N N . VAL A 1 173 ? 6.730 3.167 -12.053 1.00 88.00 173 VAL A N 1
ATOM 1340 C CA . VAL A 1 173 ? 6.072 2.022 -11.399 1.00 88.00 173 VAL A CA 1
ATOM 1341 C C . VAL A 1 173 ? 5.879 2.309 -9.910 1.00 88.00 173 VAL A C 1
ATOM 1343 O O . VAL A 1 173 ? 4.752 2.237 -9.424 1.00 88.00 173 VAL A O 1
ATOM 1346 N N . TYR A 1 174 ? 6.947 2.717 -9.214 1.00 86.44 174 TYR A N 1
ATOM 1347 C CA . TYR A 1 174 ? 6.895 3.050 -7.789 1.00 86.44 174 TYR A CA 1
ATOM 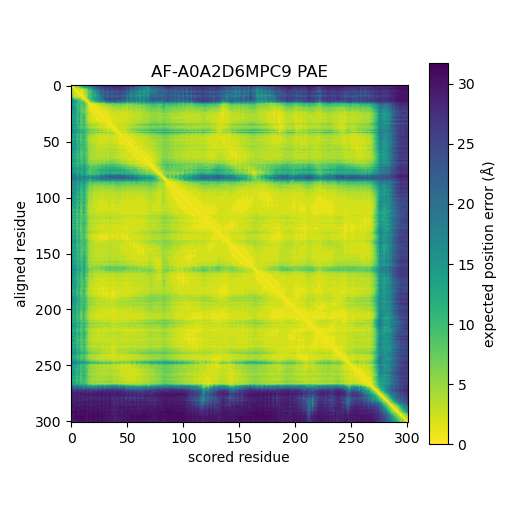1348 C C . TYR A 1 174 ? 5.903 4.179 -7.485 1.00 86.44 174 TYR A C 1
ATOM 1350 O O . TYR A 1 174 ? 5.159 4.102 -6.507 1.00 86.44 174 TYR A O 1
ATOM 1358 N N . ALA A 1 175 ? 5.868 5.226 -8.314 1.00 86.12 175 ALA A N 1
ATOM 1359 C CA . ALA A 1 175 ? 4.948 6.343 -8.139 1.00 86.12 175 ALA A CA 1
ATOM 1360 C C . ALA A 1 175 ? 3.485 5.897 -8.266 1.00 86.12 175 ALA A C 1
ATOM 1362 O O . ALA A 1 175 ? 2.668 6.274 -7.429 1.00 86.12 175 ALA A O 1
ATOM 1363 N N . VAL A 1 176 ? 3.156 5.068 -9.264 1.00 90.44 176 VAL A N 1
ATOM 1364 C CA . VAL A 1 176 ? 1.791 4.549 -9.452 1.00 90.44 176 VAL A CA 1
ATOM 1365 C C . VAL A 1 176 ? 1.378 3.665 -8.276 1.00 90.44 176 VAL A C 1
ATOM 1367 O O . VAL A 1 176 ? 0.323 3.896 -7.688 1.00 90.44 176 VAL A O 1
ATOM 1370 N N . THR A 1 177 ? 2.205 2.692 -7.882 1.00 92.12 177 THR A N 1
ATOM 1371 C CA . THR A 1 177 ? 1.868 1.788 -6.771 1.00 92.12 177 THR A CA 1
ATOM 1372 C C . THR A 1 177 ? 1.759 2.538 -5.444 1.00 92.12 177 THR A C 1
ATOM 1374 O O . THR A 1 177 ? 0.840 2.276 -4.670 1.00 92.12 177 THR A O 1
ATOM 1377 N N . SER A 1 178 ? 2.642 3.510 -5.188 1.00 91.44 178 SER A N 1
ATOM 1378 C CA . SER A 1 178 ? 2.606 4.331 -3.967 1.00 91.44 178 SER A CA 1
ATOM 1379 C C . SER A 1 178 ? 1.411 5.282 -3.940 1.00 91.44 178 SER A C 1
ATOM 1381 O O . SER A 1 178 ? 0.812 5.480 -2.886 1.00 91.44 178 SER A O 1
ATOM 1383 N N . ALA A 1 179 ? 1.021 5.844 -5.088 1.00 92.62 179 ALA A N 1
ATOM 1384 C CA . ALA A 1 179 ? -0.187 6.655 -5.190 1.00 92.62 179 ALA A CA 1
ATOM 1385 C C . ALA A 1 179 ? -1.434 5.830 -4.850 1.00 92.62 179 ALA A C 1
ATOM 1387 O O . ALA A 1 179 ? -2.262 6.292 -4.069 1.00 92.62 179 ALA A O 1
ATOM 1388 N N . PHE A 1 180 ? -1.536 4.599 -5.364 1.00 95.50 180 PHE A N 1
ATOM 1389 C CA . PHE A 1 180 ? -2.627 3.686 -5.015 1.00 95.50 180 PHE A CA 1
ATOM 1390 C C . PHE A 1 180 ? -2.604 3.264 -3.547 1.00 95.50 180 PHE A C 1
ATOM 1392 O O . PHE A 1 180 ? -3.663 3.216 -2.933 1.00 95.50 180 PHE A O 1
ATOM 1399 N N . LEU A 1 181 ? -1.421 3.040 -2.964 1.00 95.94 181 LEU A N 1
ATOM 1400 C CA . LEU A 1 181 ? -1.284 2.760 -1.535 1.00 95.94 181 LEU A CA 1
ATOM 1401 C C . LEU A 1 181 ? -1.837 3.916 -0.689 1.00 95.94 181 LEU A C 1
ATOM 1403 O O . LEU A 1 181 ? -2.687 3.699 0.165 1.00 95.94 181 LEU A O 1
ATOM 1407 N N . ILE A 1 182 ? -1.414 5.156 -0.953 1.00 97.25 182 ILE A N 1
ATOM 1408 C CA . ILE A 1 182 ? -1.919 6.330 -0.220 1.00 97.25 182 ILE A CA 1
ATOM 1409 C C . ILE A 1 182 ? -3.426 6.496 -0.438 1.00 97.25 182 ILE A C 1
ATOM 1411 O O . ILE A 1 182 ? -4.174 6.731 0.510 1.00 97.25 182 ILE A O 1
ATOM 1415 N N . PHE A 1 183 ? -3.868 6.362 -1.689 1.00 97.62 183 PHE A N 1
ATOM 1416 C CA . PHE A 1 183 ? -5.267 6.493 -2.068 1.00 97.62 183 PHE A CA 1
ATOM 1417 C C . PHE A 1 183 ? -6.153 5.466 -1.361 1.00 97.62 183 PHE A C 1
ATOM 1419 O O . PHE A 1 183 ? -7.209 5.833 -0.856 1.00 97.62 183 PHE A O 1
ATOM 1426 N N . SER A 1 184 ? -5.737 4.203 -1.273 1.00 97.88 184 SER A N 1
ATOM 1427 C CA . SER A 1 184 ? -6.532 3.149 -0.640 1.00 97.88 184 SER A CA 1
ATOM 1428 C C . SER A 1 184 ? -6.636 3.313 0.881 1.00 97.88 184 SER A C 1
ATOM 1430 O O . SER A 1 184 ? -7.642 2.934 1.469 1.00 97.88 184 SER A O 1
ATOM 1432 N N . HIS A 1 185 ? -5.659 3.946 1.533 1.00 98.38 185 HIS A N 1
ATOM 1433 C CA . HIS A 1 185 ? -5.686 4.206 2.981 1.00 98.38 185 HIS A CA 1
ATOM 1434 C C . HIS A 1 185 ? -6.415 5.497 3.368 1.00 98.38 185 HIS A C 1
ATOM 1436 O O . HIS A 1 185 ? -6.563 5.801 4.554 1.00 98.38 185 HIS A O 1
ATOM 1442 N N . TRP A 1 186 ? -6.844 6.288 2.389 1.00 97.75 186 TRP A N 1
ATOM 1443 C CA . TRP A 1 186 ? -7.366 7.626 2.622 1.00 97.75 186 TRP A CA 1
ATOM 1444 C C . TRP A 1 186 ? -8.631 7.611 3.498 1.00 97.75 186 TRP A C 1
ATOM 1446 O O . TRP A 1 186 ? -9.611 6.926 3.198 1.00 97.75 186 TRP A O 1
ATOM 1456 N N . ASN A 1 187 ? -8.643 8.387 4.587 1.00 98.00 187 ASN A N 1
ATOM 1457 C CA . ASN A 1 187 ? -9.770 8.463 5.522 1.00 98.00 187 ASN A CA 1
ATOM 1458 C C . ASN A 1 187 ? -10.903 9.359 4.988 1.00 98.00 187 ASN A C 1
ATOM 1460 O O . ASN A 1 187 ? -11.218 10.391 5.573 1.00 98.00 187 ASN A O 1
ATOM 1464 N N . VAL A 1 188 ? -11.540 8.968 3.885 1.00 97.38 188 VAL A N 1
ATOM 1465 C CA . VAL A 1 188 ? -12.659 9.700 3.267 1.00 97.38 188 VAL A CA 1
ATOM 1466 C C . VAL A 1 188 ? -13.820 8.772 2.930 1.00 97.38 188 VAL A C 1
ATOM 1468 O O . VAL A 1 188 ? -13.629 7.587 2.650 1.00 97.38 188 VAL A O 1
ATOM 1471 N N . ARG A 1 189 ? -15.051 9.304 2.926 1.00 96.25 189 ARG A N 1
ATOM 1472 C CA . ARG A 1 189 ? -16.265 8.552 2.545 1.00 96.25 189 ARG A CA 1
ATOM 1473 C C . ARG A 1 189 ? -16.401 8.418 1.027 1.00 96.25 189 ARG A C 1
ATOM 1475 O O . ARG A 1 189 ? -17.419 8.796 0.454 1.00 96.25 189 ARG A O 1
ATOM 1482 N N . LEU A 1 190 ? -15.365 7.901 0.371 1.00 96.00 190 LEU A N 1
ATOM 1483 C CA . LEU A 1 190 ? -15.332 7.707 -1.075 1.00 96.00 190 LEU A CA 1
ATOM 1484 C C . LEU A 1 190 ? -15.637 6.249 -1.430 1.00 96.00 190 LEU A C 1
ATOM 1486 O O . LEU A 1 190 ? -14.869 5.346 -1.099 1.00 96.00 190 LEU A O 1
ATOM 1490 N N . SER A 1 191 ? -16.738 6.037 -2.152 1.00 94.31 191 SER A N 1
ATOM 1491 C CA . SER A 1 191 ? -17.040 4.766 -2.812 1.00 94.31 191 SER A CA 1
ATOM 1492 C C . SER A 1 191 ? -16.749 4.880 -4.305 1.00 94.31 191 SER A C 1
ATOM 1494 O O . SER A 1 191 ? -17.136 5.862 -4.936 1.00 94.31 191 SER A O 1
ATOM 1496 N N . LEU A 1 192 ? -16.103 3.864 -4.881 1.00 96.56 192 LEU A N 1
ATOM 1497 C CA . LEU A 1 192 ? -15.887 3.782 -6.331 1.00 96.56 192 LEU A CA 1
ATOM 1498 C C . LEU A 1 192 ? -17.054 3.098 -7.062 1.00 96.56 192 LEU A C 1
ATOM 1500 O O . LEU A 1 192 ? -16.984 2.877 -8.272 1.00 96.56 192 LEU A O 1
ATOM 1504 N N . GLY A 1 193 ? -18.123 2.737 -6.341 1.00 94.88 193 GLY A N 1
ATOM 1505 C CA . GLY A 1 193 ? -19.289 2.064 -6.906 1.00 94.88 193 GLY A CA 1
ATOM 1506 C C . GLY A 1 193 ? -18.885 0.808 -7.696 1.00 94.88 193 GLY A C 1
ATOM 1507 O O . GLY A 1 193 ? -18.123 -0.011 -7.173 1.00 94.88 193 GLY A O 1
ATOM 1508 N N . PRO A 1 194 ? -19.317 0.653 -8.963 1.00 94.94 194 PRO A N 1
ATOM 1509 C CA . PRO A 1 194 ? -18.951 -0.497 -9.795 1.00 94.94 194 PRO A CA 1
ATOM 1510 C C . PRO A 1 194 ? -17.440 -0.689 -9.988 1.00 94.94 194 PRO A C 1
ATOM 1512 O O . PRO A 1 194 ? -16.983 -1.824 -10.140 1.00 94.94 194 PRO A O 1
ATOM 1515 N N . LEU A 1 195 ? -16.647 0.390 -9.943 1.00 97.06 195 LEU A N 1
ATOM 1516 C CA . LEU A 1 195 ? -15.195 0.317 -10.139 1.00 97.06 195 LEU A CA 1
ATOM 1517 C C . LEU A 1 195 ? -14.473 -0.389 -8.987 1.00 97.06 195 LEU A C 1
ATOM 1519 O O . LEU A 1 195 ? -13.363 -0.862 -9.196 1.00 97.06 195 LEU A O 1
ATOM 1523 N N . THR A 1 196 ? -15.098 -0.547 -7.813 1.00 96.75 196 THR A N 1
ATOM 1524 C CA . THR A 1 196 ? -14.531 -1.336 -6.696 1.00 96.75 196 THR A CA 1
ATOM 1525 C C . THR A 1 196 ? -14.263 -2.797 -7.065 1.00 96.75 196 THR A C 1
ATOM 1527 O O . THR A 1 196 ? -13.488 -3.468 -6.389 1.00 96.75 196 THR A O 1
ATOM 1530 N N . SER A 1 197 ? -14.893 -3.301 -8.130 1.00 95.06 197 SER A N 1
ATOM 1531 C CA . SER A 1 197 ? -14.669 -4.650 -8.659 1.00 95.06 197 SER A CA 1
ATOM 1532 C C . SER A 1 197 ? -13.387 -4.795 -9.487 1.00 95.06 197 SER A C 1
ATOM 1534 O O . SER A 1 197 ? -12.998 -5.920 -9.800 1.00 95.06 197 SER A O 1
ATOM 1536 N N . VAL A 1 198 ? -12.751 -3.678 -9.850 1.00 97.19 198 VAL A N 1
ATOM 1537 C CA . VAL A 1 198 ? -11.524 -3.645 -10.657 1.00 97.19 198 VAL A CA 1
ATOM 1538 C C . VAL A 1 198 ? -10.399 -2.894 -9.950 1.00 97.19 198 VAL A C 1
ATOM 1540 O O . VAL A 1 198 ? -9.252 -3.305 -10.070 1.00 97.19 198 VAL A O 1
ATOM 1543 N N . LEU A 1 199 ? -10.709 -1.817 -9.222 1.00 97.31 199 LEU A N 1
ATOM 1544 C CA . LEU A 1 199 ? -9.748 -0.948 -8.549 1.00 97.31 199 LEU A CA 1
ATOM 1545 C C . LEU A 1 199 ? -9.920 -0.980 -7.031 1.00 97.31 199 LEU A C 1
ATOM 1547 O O . LEU A 1 199 ? -11.038 -0.909 -6.509 1.00 97.31 199 LEU A O 1
ATOM 1551 N N . CYS A 1 200 ? -8.791 -1.008 -6.329 1.00 97.88 200 CYS A N 1
ATOM 1552 C CA . CYS A 1 200 ? -8.738 -0.831 -4.888 1.00 97.88 200 CYS A CA 1
ATOM 1553 C C . CYS A 1 200 ? -8.903 0.654 -4.548 1.00 97.88 200 CYS A C 1
ATOM 1555 O O . CYS A 1 200 ? -8.204 1.518 -5.078 1.00 97.88 200 CYS A O 1
ATOM 1557 N N . GLY A 1 201 ? -9.865 0.957 -3.681 1.00 97.75 201 GLY A N 1
ATOM 1558 C CA . GLY A 1 201 ? -10.137 2.311 -3.208 1.00 97.75 201 GLY A CA 1
ATOM 1559 C C . GLY A 1 201 ? -10.350 2.353 -1.696 1.00 97.75 201 GLY A C 1
ATOM 1560 O O . GLY A 1 201 ? -10.398 1.292 -1.066 1.00 97.75 201 GLY A O 1
ATOM 1561 N N . PRO A 1 202 ? -10.550 3.557 -1.125 1.00 97.81 202 PRO A N 1
ATOM 1562 C CA . PRO A 1 202 ? -10.669 3.776 0.319 1.00 97.81 202 PRO A CA 1
ATOM 1563 C C . PRO A 1 202 ? -11.613 2.813 1.036 1.00 97.81 202 PRO A C 1
ATOM 1565 O O . PRO A 1 202 ? -11.289 2.254 2.081 1.00 97.81 202 PRO A O 1
ATOM 1568 N N . GLN A 1 203 ? -12.793 2.589 0.454 1.00 97.88 203 GLN A N 1
ATOM 1569 C CA . GLN A 1 203 ? -13.815 1.741 1.057 1.00 97.88 203 GLN A CA 1
ATOM 1570 C C . GLN A 1 203 ? -13.400 0.260 1.107 1.00 97.88 203 GLN A C 1
ATOM 1572 O O . GLN A 1 203 ? -13.555 -0.394 2.135 1.00 97.88 203 GLN A O 1
ATOM 1577 N N . VAL A 1 204 ? -12.842 -0.258 0.007 1.00 98.25 204 VAL A N 1
ATOM 1578 C CA . VAL A 1 204 ? -12.420 -1.664 -0.127 1.00 98.25 204 VAL A CA 1
ATOM 1579 C C . VAL A 1 204 ? -11.279 -1.978 0.836 1.00 98.25 204 VAL A C 1
ATOM 1581 O O . VAL A 1 204 ? -11.315 -2.991 1.535 1.00 98.25 204 VAL A O 1
ATOM 1584 N N . HIS A 1 205 ? -10.288 -1.089 0.902 1.00 98.44 205 HIS A N 1
ATOM 1585 C CA . HIS A 1 205 ? -9.108 -1.291 1.737 1.00 98.44 205 HIS A CA 1
ATOM 1586 C C . HIS A 1 205 ? -9.392 -1.023 3.221 1.00 98.44 205 HIS A C 1
ATOM 1588 O O . HIS A 1 205 ? -8.864 -1.701 4.094 1.00 98.44 205 HIS A O 1
ATOM 1594 N N . ARG A 1 206 ? -10.322 -0.119 3.557 1.00 98.25 206 ARG A N 1
ATOM 1595 C CA . ARG A 1 206 ? -10.800 0.003 4.945 1.00 98.25 206 ARG A CA 1
ATOM 1596 C C . ARG A 1 206 ? -11.466 -1.280 5.445 1.00 98.25 206 ARG A C 1
ATOM 1598 O O . ARG A 1 206 ? -11.281 -1.633 6.607 1.00 98.25 206 ARG A O 1
ATOM 1605 N N . ILE A 1 207 ? -12.223 -1.975 4.593 1.00 98.31 207 ILE A N 1
ATOM 1606 C CA . ILE A 1 207 ? -12.783 -3.294 4.928 1.00 98.31 207 ILE A CA 1
ATOM 1607 C C . ILE A 1 207 ? -11.653 -4.292 5.194 1.00 98.31 207 ILE A C 1
ATOM 1609 O O . ILE A 1 207 ? -11.712 -4.996 6.193 1.00 98.31 207 ILE A O 1
ATOM 1613 N N . HIS A 1 208 ? -10.592 -4.289 4.387 1.00 98.56 208 HIS A N 1
ATOM 1614 C CA . HIS A 1 208 ? -9.403 -5.111 4.634 1.00 98.56 208 HIS A CA 1
ATOM 1615 C C . HIS A 1 208 ? -8.759 -4.843 6.013 1.00 98.56 208 HIS A C 1
ATOM 1617 O O . HIS A 1 208 ? -8.405 -5.770 6.738 1.00 98.56 208 HIS A O 1
ATOM 1623 N N . HIS A 1 209 ? -8.681 -3.577 6.432 1.00 98.25 209 HIS A N 1
ATOM 1624 C CA . HIS A 1 209 ? -8.197 -3.175 7.763 1.00 98.25 209 HIS A CA 1
ATOM 1625 C C . HIS A 1 209 ? -9.222 -3.327 8.897 1.00 98.25 209 HIS A C 1
ATOM 1627 O O . HIS A 1 209 ? -8.955 -2.928 10.036 1.00 98.25 209 HIS A O 1
ATOM 1633 N N . SER A 1 210 ? -10.414 -3.841 8.606 1.00 97.56 210 SER A N 1
ATOM 1634 C CA . SER A 1 210 ? -11.498 -3.890 9.571 1.00 97.56 210 SER A CA 1
ATOM 1635 C C . SER A 1 210 ? -11.248 -4.918 10.667 1.00 97.56 210 SER A C 1
ATOM 1637 O O . SER A 1 210 ? -10.843 -6.049 10.415 1.00 97.56 210 SER A O 1
ATOM 1639 N N . ARG A 1 211 ? -11.634 -4.560 11.892 1.00 95.00 211 ARG A N 1
ATOM 1640 C CA . ARG A 1 211 ? -11.647 -5.494 13.027 1.00 95.00 211 ARG A CA 1
ATOM 1641 C C . ARG A 1 211 ? -12.814 -6.480 13.036 1.00 95.00 211 ARG A C 1
ATOM 1643 O O . ARG A 1 211 ? -12.909 -7.311 13.936 1.00 95.00 211 ARG A O 1
ATOM 1650 N N . PHE A 1 212 ? -13.752 -6.377 12.096 1.00 95.75 212 PHE A N 1
ATOM 1651 C CA . PHE A 1 212 ? -14.891 -7.287 12.052 1.00 95.75 212 PHE A CA 1
ATOM 1652 C C . PHE A 1 212 ? -14.483 -8.660 11.519 1.00 95.75 212 PHE A C 1
ATOM 1654 O O . PHE A 1 212 ? -13.825 -8.775 10.489 1.00 95.75 212 PHE A O 1
ATOM 1661 N N . ALA A 1 213 ? -14.938 -9.719 12.195 1.00 92.56 213 ALA A N 1
ATOM 1662 C CA . ALA A 1 213 ? -14.588 -11.096 11.845 1.00 92.56 213 ALA A CA 1
ATOM 1663 C C . ALA A 1 213 ? -14.954 -11.462 10.393 1.00 92.56 213 ALA A C 1
ATOM 1665 O O . ALA A 1 213 ? -14.184 -12.146 9.729 1.00 92.56 213 ALA A O 1
ATOM 1666 N N . GLY A 1 214 ? -16.080 -10.954 9.874 1.00 94.12 214 GLY A N 1
ATOM 1667 C CA . GLY A 1 214 ? -16.521 -11.201 8.494 1.00 94.12 214 GLY A CA 1
ATOM 1668 C C . GLY A 1 214 ? -15.664 -10.538 7.406 1.00 94.12 214 GLY A C 1
ATOM 1669 O O . GLY A 1 214 ? -15.824 -10.864 6.231 1.00 94.12 214 GLY A O 1
ATOM 1670 N N . HIS A 1 215 ? -14.766 -9.624 7.780 1.00 97.19 215 HIS A N 1
ATOM 1671 C CA . HIS A 1 215 ? -13.859 -8.929 6.861 1.00 97.19 215 HIS A CA 1
ATOM 1672 C C . HIS A 1 215 ? -12.450 -9.529 6.837 1.00 97.19 215 HIS A C 1
ATOM 1674 O O . HIS A 1 215 ? -11.637 -9.144 5.999 1.00 97.19 215 HIS A O 1
ATOM 1680 N N . ARG A 1 216 ? -12.162 -10.485 7.730 1.00 94.06 216 ARG A N 1
ATOM 1681 C CA . ARG A 1 216 ? -10.867 -11.167 7.788 1.00 94.06 216 ARG A CA 1
ATOM 1682 C C . ARG A 1 216 ? -10.558 -11.867 6.468 1.00 94.06 216 ARG A C 1
ATOM 1684 O O . ARG A 1 216 ? -11.444 -12.450 5.840 1.00 94.06 216 ARG A O 1
ATOM 1691 N N . ASP A 1 217 ? -9.287 -11.820 6.082 1.00 96.56 217 ASP A N 1
ATOM 1692 C CA . ASP A 1 217 ? -8.755 -12.466 4.882 1.00 96.56 217 ASP A CA 1
ATOM 1693 C C . ASP A 1 217 ? -9.463 -12.052 3.575 1.00 96.56 217 ASP A C 1
ATOM 1695 O O . ASP A 1 217 ? -9.704 -12.877 2.683 1.00 96.56 217 ASP A O 1
ATOM 1699 N N . LYS A 1 218 ? -9.827 -10.767 3.462 1.00 98.19 218 LYS A N 1
ATOM 1700 C CA . LYS A 1 218 ? -10.459 -10.178 2.271 1.00 98.19 218 LYS A CA 1
ATOM 1701 C C . LYS A 1 218 ? -9.640 -9.037 1.691 1.00 98.19 218 LYS A C 1
ATOM 1703 O O . LYS A 1 218 ? -8.981 -8.332 2.440 1.00 98.19 218 LYS A O 1
ATOM 1708 N N . ASN A 1 219 ? -9.777 -8.805 0.384 1.00 98.50 219 ASN A N 1
ATOM 1709 C CA . ASN A 1 219 ? -9.299 -7.603 -0.313 1.00 98.50 219 ASN A CA 1
ATOM 1710 C C . ASN A 1 219 ? -7.783 -7.334 -0.163 1.00 98.50 219 ASN A C 1
ATOM 1712 O O . ASN A 1 219 ? -7.384 -6.314 0.385 1.00 98.50 219 ASN A O 1
ATOM 1716 N N . PHE A 1 220 ? -6.939 -8.249 -0.641 1.00 98.56 220 PHE A N 1
ATOM 1717 C CA . PHE A 1 220 ? -5.477 -8.164 -0.545 1.00 98.56 220 PHE A CA 1
ATOM 1718 C C . PHE A 1 220 ? -4.814 -7.333 -1.654 1.00 98.56 220 PHE A C 1
ATOM 1720 O O . PHE A 1 220 ? -3.643 -6.978 -1.515 1.00 98.56 220 PHE A O 1
ATOM 1727 N N . ALA A 1 221 ? -5.487 -7.059 -2.775 1.00 98.00 221 ALA A N 1
ATOM 1728 C CA . ALA A 1 221 ? -4.867 -6.324 -3.876 1.00 98.00 221 ALA A CA 1
ATOM 1729 C C . ALA A 1 221 ? -4.606 -4.856 -3.502 1.00 98.00 221 ALA A C 1
ATOM 1731 O O . ALA A 1 221 ? -5.467 -4.182 -2.933 1.00 98.00 221 ALA A O 1
ATOM 1732 N N . GLN A 1 222 ? -3.438 -4.334 -3.884 1.00 96.12 222 GLN A N 1
ATOM 1733 C CA . GLN A 1 222 ? -3.087 -2.935 -3.636 1.00 96.12 222 GLN A CA 1
ATOM 1734 C C . GLN A 1 222 ? -3.676 -2.016 -4.705 1.00 96.12 222 GLN A C 1
ATOM 1736 O O . GLN A 1 222 ? -4.101 -0.903 -4.396 1.00 96.12 222 GLN A O 1
ATOM 1741 N N . VAL A 1 223 ? -3.705 -2.472 -5.960 1.00 97.81 223 VAL A N 1
ATOM 1742 C CA . VAL A 1 223 ? -4.196 -1.685 -7.099 1.00 97.81 223 VAL A CA 1
ATOM 1743 C C . VAL A 1 223 ? -5.447 -2.308 -7.705 1.00 97.81 223 VAL A C 1
ATOM 1745 O O . VAL A 1 223 ? -6.464 -1.626 -7.839 1.00 97.81 223 VAL A O 1
ATOM 1748 N N . LEU A 1 224 ? -5.394 -3.588 -8.075 1.00 98.12 224 LEU A N 1
ATOM 1749 C CA . LEU A 1 224 ? -6.387 -4.233 -8.926 1.00 98.12 224 LEU A CA 1
ATOM 1750 C C . LEU A 1 224 ? -7.172 -5.311 -8.169 1.00 98.12 224 LEU A C 1
ATOM 1752 O O . LEU A 1 224 ? -6.793 -6.483 -8.138 1.00 98.12 224 LEU A O 1
ATOM 1756 N N . THR A 1 225 ? -8.344 -4.955 -7.640 1.00 98.25 225 THR A N 1
ATOM 1757 C CA . THR A 1 225 ? -9.248 -5.888 -6.928 1.00 98.25 225 THR A CA 1
ATOM 1758 C C . THR A 1 225 ? -9.789 -7.012 -7.815 1.00 98.25 225 THR A C 1
ATOM 1760 O O . THR A 1 225 ? -10.385 -7.970 -7.324 1.00 98.25 225 THR A O 1
ATOM 1763 N N . ILE A 1 226 ? -9.539 -6.968 -9.127 1.00 97.75 226 ILE A N 1
ATOM 1764 C CA . ILE A 1 226 ? -9.766 -8.122 -9.999 1.00 97.75 226 ILE A CA 1
ATOM 1765 C C . ILE A 1 226 ? -8.974 -9.354 -9.533 1.00 97.75 226 ILE A C 1
ATOM 1767 O O . ILE A 1 226 ? -9.479 -10.467 -9.652 1.00 97.75 226 ILE A O 1
ATOM 1771 N N . LEU A 1 227 ? -7.785 -9.173 -8.944 1.00 98.56 227 LEU A N 1
ATOM 1772 C CA . LEU A 1 227 ? -6.997 -10.265 -8.367 1.00 98.56 227 LEU A CA 1
ATOM 1773 C C . LEU A 1 227 ? -7.750 -10.919 -7.207 1.00 98.56 227 LEU A C 1
ATOM 1775 O O . LEU A 1 227 ? -7.889 -12.140 -7.168 1.00 98.56 227 LEU A O 1
ATOM 1779 N N . ASP A 1 228 ? -8.345 -10.111 -6.328 1.00 98.69 228 ASP A N 1
ATOM 1780 C CA . ASP A 1 228 ? -9.202 -10.610 -5.257 1.00 98.69 228 ASP A CA 1
ATOM 1781 C C . ASP A 1 228 ? -10.405 -11.398 -5.778 1.00 98.69 228 ASP A C 1
ATOM 1783 O O . ASP A 1 228 ? -10.819 -12.383 -5.164 1.00 98.69 228 ASP A O 1
ATOM 1787 N N . ARG A 1 229 ? -10.976 -10.993 -6.916 1.00 97.62 229 ARG A N 1
ATOM 1788 C CA . ARG A 1 229 ? -12.096 -11.714 -7.539 1.00 97.62 229 ARG A CA 1
ATOM 1789 C C . ARG A 1 229 ? -11.649 -13.046 -8.122 1.00 97.62 229 ARG A C 1
ATOM 1791 O O . ARG A 1 229 ? -12.304 -14.055 -7.883 1.00 97.62 229 ARG A O 1
ATOM 1798 N N . ILE A 1 230 ? -10.544 -13.044 -8.866 1.00 98.19 230 ILE A N 1
ATOM 1799 C CA . ILE A 1 230 ? -9.983 -14.242 -9.502 1.00 98.19 230 ILE A CA 1
ATOM 1800 C C . ILE A 1 230 ? -9.612 -15.284 -8.440 1.00 98.19 230 ILE A C 1
ATOM 1802 O O . ILE A 1 230 ? -9.872 -16.469 -8.625 1.00 98.19 230 ILE A O 1
ATOM 1806 N N . PHE A 1 231 ? -9.052 -14.845 -7.312 1.00 98.44 231 PHE A N 1
ATOM 1807 C CA . PHE A 1 231 ? -8.534 -15.729 -6.266 1.00 98.44 231 PHE A CA 1
ATOM 1808 C C . PHE A 1 231 ? -9.443 -15.859 -5.030 1.00 98.44 231 PHE A C 1
ATOM 1810 O O . PHE A 1 231 ? -9.023 -16.426 -4.013 1.00 98.44 231 PHE A O 1
ATOM 1817 N N . GLY A 1 232 ? -10.688 -15.377 -5.116 1.00 97.81 232 GLY A N 1
ATOM 1818 C CA . GLY A 1 232 ? -11.751 -15.645 -4.141 1.00 97.81 232 GLY A CA 1
ATOM 1819 C C . GLY A 1 232 ? -11.643 -14.911 -2.798 1.00 97.81 232 GLY A C 1
ATOM 1820 O O . GLY A 1 232 ? -12.250 -15.344 -1.819 1.00 97.81 232 GLY A O 1
ATOM 1821 N N . SER A 1 233 ? -10.886 -13.816 -2.721 1.00 98.44 233 SER A N 1
ATOM 1822 C CA . SER A 1 233 ? -10.751 -12.971 -1.522 1.00 98.44 233 SER A CA 1
ATOM 1823 C C . SER A 1 233 ? -11.556 -11.671 -1.589 1.00 98.44 233 SER A C 1
ATOM 1825 O O . SER A 1 233 ? -11.571 -10.917 -0.621 1.00 98.44 233 SER A O 1
ATOM 1827 N N . TYR A 1 234 ? -12.254 -11.401 -2.693 1.00 98.56 234 TYR A N 1
ATOM 1828 C CA . TYR A 1 234 ? -13.005 -10.157 -2.846 1.00 98.56 234 TYR A CA 1
ATOM 1829 C C . TYR A 1 234 ? -14.214 -10.087 -1.908 1.00 98.56 234 TYR A C 1
ATOM 1831 O O . TYR A 1 234 ? -15.096 -10.946 -1.937 1.00 98.56 234 TYR A O 1
ATOM 1839 N N . HIS A 1 235 ? -14.272 -9.016 -1.125 1.00 98.12 235 HIS A N 1
ATOM 1840 C CA . HIS A 1 235 ? -15.446 -8.581 -0.389 1.00 98.12 235 HIS A CA 1
ATOM 1841 C C . HIS A 1 235 ? -15.955 -7.282 -1.015 1.00 98.12 235 HIS A C 1
ATOM 1843 O O . HIS A 1 235 ? -15.300 -6.239 -0.932 1.00 98.12 235 HIS A O 1
ATOM 1849 N N . ALA A 1 236 ? -17.127 -7.360 -1.646 1.00 97.19 236 ALA A N 1
ATOM 1850 C CA . ALA A 1 236 ? -17.821 -6.204 -2.199 1.00 97.19 236 ALA A CA 1
ATOM 1851 C C . ALA A 1 236 ? -18.323 -5.294 -1.065 1.00 97.19 236 ALA A C 1
ATOM 1853 O O . ALA A 1 236 ? -19.133 -5.761 -0.267 1.00 97.19 236 ALA A O 1
ATOM 1854 N N . PRO A 1 237 ? -17.912 -4.014 -1.015 1.00 96.88 237 PRO A N 1
ATOM 1855 C CA . PRO A 1 237 ? -18.413 -3.090 -0.007 1.00 96.88 237 PRO A CA 1
ATOM 1856 C C . PRO A 1 237 ? -19.917 -2.839 -0.160 1.00 96.88 237 PRO A C 1
ATOM 1858 O O . PRO A 1 237 ? -20.392 -2.525 -1.256 1.00 96.88 237 PRO A O 1
ATOM 1861 N N . ALA A 1 238 ? -20.661 -2.889 0.940 1.00 96.19 238 ALA A N 1
ATOM 1862 C CA . ALA A 1 238 ? -22.034 -2.411 0.982 1.00 96.19 238 ALA A CA 1
ATOM 1863 C C . ALA A 1 238 ? -22.089 -0.865 0.928 1.00 96.19 238 ALA A C 1
ATOM 1865 O O . ALA A 1 238 ? -21.132 -0.174 1.308 1.00 96.19 238 ALA A O 1
ATOM 1866 N N . PRO A 1 239 ? -23.207 -0.265 0.474 1.00 94.88 239 PRO A N 1
ATOM 1867 C CA . PRO A 1 239 ? -23.381 1.184 0.520 1.00 94.88 239 PRO A CA 1
ATOM 1868 C C . PRO A 1 239 ? -23.187 1.734 1.941 1.00 94.88 239 PRO A C 1
ATOM 1870 O O . PRO A 1 239 ? -23.852 1.303 2.878 1.00 94.88 239 PRO A O 1
ATOM 1873 N N . GLY A 1 240 ? -22.273 2.695 2.103 1.00 93.75 240 GLY A N 1
ATOM 1874 C CA . GLY A 1 240 ? -21.991 3.319 3.402 1.00 93.75 240 GLY A CA 1
ATOM 1875 C C . GLY A 1 240 ? -21.153 2.474 4.370 1.00 93.75 240 GLY A C 1
ATOM 1876 O O . GLY A 1 240 ? -20.958 2.887 5.512 1.00 93.75 240 GLY A O 1
ATOM 1877 N N . GLU A 1 241 ? -20.624 1.331 3.933 1.00 96.12 241 GLU A N 1
ATOM 1878 C CA . GLU A 1 241 ? -19.774 0.473 4.755 1.00 96.12 241 GLU A CA 1
ATOM 1879 C C . GLU A 1 241 ? -18.371 1.069 4.929 1.00 96.12 241 GLU A C 1
ATOM 1881 O O . GLU A 1 241 ? -17.534 0.999 4.031 1.00 96.12 241 GLU A O 1
ATOM 1886 N N . PHE A 1 242 ? -18.130 1.671 6.094 1.00 96.50 242 PHE A N 1
ATOM 1887 C CA . PHE A 1 242 ? -16.833 2.197 6.526 1.00 96.50 242 PHE A CA 1
ATOM 1888 C C . PHE A 1 242 ? -16.583 1.732 7.967 1.00 96.50 242 PHE A C 1
ATOM 1890 O O . PHE A 1 242 ? -16.866 2.478 8.907 1.00 96.50 242 PHE A O 1
ATOM 1897 N N . PRO A 1 243 ? -16.141 0.479 8.163 1.00 96.50 243 PRO A N 1
ATOM 1898 C CA . PRO A 1 243 ? -16.022 -0.102 9.493 1.00 96.50 243 PRO A CA 1
ATOM 1899 C C . PRO A 1 243 ? -14.853 0.506 10.293 1.00 96.50 243 PRO A C 1
ATOM 1901 O O . PRO A 1 243 ? -13.923 1.070 9.700 1.00 96.50 243 PRO A O 1
ATOM 1904 N N . PRO A 1 244 ? -14.865 0.364 11.633 1.00 95.38 244 PRO A N 1
ATOM 1905 C CA . PRO A 1 244 ? -13.699 0.657 12.460 1.00 95.38 244 PRO A CA 1
ATOM 1906 C C . PRO A 1 244 ? -12.529 -0.266 12.094 1.00 95.38 244 PRO A C 1
ATOM 1908 O O . PRO A 1 244 ? -12.732 -1.434 11.732 1.00 95.38 244 PRO A O 1
ATOM 1911 N N . THR A 1 245 ? -11.310 0.256 12.220 1.00 97.44 245 THR A N 1
ATOM 1912 C CA . THR A 1 245 ? -10.069 -0.447 11.865 1.00 97.44 245 THR A CA 1
ATOM 1913 C C . THR A 1 245 ? -9.260 -0.846 13.094 1.00 97.44 245 THR A C 1
ATOM 1915 O O . THR A 1 245 ? -9.619 -0.536 14.236 1.00 97.44 245 THR A O 1
ATOM 1918 N N . GLY A 1 246 ? -8.173 -1.573 12.863 1.00 95.00 246 GLY A N 1
ATOM 1919 C CA . GLY A 1 246 ? -7.279 -2.063 13.904 1.00 95.00 246 GLY A CA 1
ATOM 1920 C C . GLY A 1 246 ? -7.266 -3.588 13.959 1.00 95.00 246 GLY A C 1
ATOM 1921 O O . GLY A 1 246 ? -8.211 -4.245 13.525 1.00 95.00 246 GLY A O 1
ATOM 1922 N N . ALA A 1 247 ? -6.226 -4.145 14.568 1.00 90.50 247 ALA A N 1
ATOM 1923 C CA . ALA A 1 247 ? -6.094 -5.573 14.820 1.00 90.50 247 ALA A CA 1
ATOM 1924 C C . ALA A 1 247 ? -5.976 -5.863 16.317 1.00 90.50 247 ALA A C 1
ATOM 1926 O O . ALA A 1 247 ? -5.612 -4.997 17.117 1.00 90.50 247 ALA A O 1
ATOM 1927 N N . ASP A 1 248 ? -6.287 -7.104 16.674 1.00 79.62 248 ASP A N 1
ATOM 1928 C CA . ASP A 1 248 ? -6.025 -7.638 18.003 1.00 79.62 248 ASP A CA 1
ATOM 1929 C C . ASP A 1 248 ? -4.543 -8.039 18.092 1.00 79.62 248 ASP A C 1
ATOM 1931 O O . ASP A 1 248 ? -4.023 -8.684 17.185 1.00 79.62 248 ASP A O 1
ATOM 1935 N N . GLY A 1 249 ? -3.865 -7.663 19.180 1.00 84.19 249 GLY A N 1
ATOM 1936 C CA . GLY A 1 249 ? -2.464 -8.019 19.441 1.00 84.19 249 GLY A CA 1
ATOM 1937 C C . GLY A 1 249 ? -1.588 -6.807 19.760 1.00 84.19 249 GLY A C 1
ATOM 1938 O O . GLY A 1 249 ? -1.318 -6.529 20.936 1.00 84.19 249 GLY A O 1
ATOM 1939 N N . LEU A 1 250 ? -1.158 -6.059 18.743 1.00 90.19 250 LEU A N 1
ATOM 1940 C CA . LEU A 1 250 ? -0.406 -4.816 18.928 1.00 90.19 250 LEU A CA 1
ATOM 1941 C C . LEU A 1 250 ? -1.345 -3.595 19.057 1.00 90.19 250 LEU A C 1
ATOM 1943 O O . LEU A 1 250 ? -2.137 -3.338 18.154 1.00 90.19 250 LEU A O 1
ATOM 1947 N N . PRO A 1 251 ? -1.255 -2.788 20.135 1.00 92.75 251 PRO A N 1
ATOM 1948 C CA . PRO A 1 251 ? -2.046 -1.565 20.258 1.00 92.75 251 PRO A CA 1
ATOM 1949 C C . PRO A 1 251 ? -1.707 -0.523 19.188 1.00 92.75 251 PRO A C 1
ATOM 1951 O O . PRO A 1 251 ? -0.544 -0.350 18.812 1.00 92.75 251 PRO A O 1
ATOM 1954 N N . SER A 1 252 ? -2.710 0.255 18.777 1.00 93.88 252 SER A N 1
ATOM 1955 C CA . SER A 1 252 ? -2.542 1.371 17.833 1.00 93.88 252 SER A CA 1
ATOM 1956 C C . SER A 1 252 ? -1.515 2.406 18.310 1.00 93.88 252 SER A C 1
ATOM 1958 O O . SER A 1 252 ? -0.805 3.006 17.499 1.00 93.88 252 SER A O 1
ATOM 1960 N N . ASP A 1 253 ? -1.366 2.582 19.622 1.00 93.62 253 ASP A N 1
ATOM 1961 C CA . ASP A 1 253 ? -0.415 3.495 20.253 1.00 93.62 253 ASP A CA 1
ATOM 1962 C C . ASP A 1 253 ? 0.892 2.847 20.717 1.00 93.62 253 ASP A C 1
ATOM 1964 O O . ASP A 1 253 ? 1.653 3.476 21.455 1.00 93.62 253 ASP A O 1
ATOM 1968 N N . ALA A 1 254 ? 1.194 1.634 20.240 1.00 93.00 254 ALA A N 1
ATOM 1969 C CA . ALA A 1 254 ? 2.454 0.967 20.531 1.00 93.00 254 ALA A CA 1
ATOM 1970 C C . ALA A 1 254 ? 3.651 1.905 20.311 1.00 93.00 254 ALA A C 1
ATOM 1972 O O . ALA A 1 254 ? 3.744 2.616 19.303 1.00 93.00 254 ALA A O 1
ATOM 1973 N N . SER A 1 255 ? 4.574 1.896 21.274 1.00 92.50 255 SER A N 1
ATOM 1974 C CA . SER A 1 255 ? 5.847 2.602 21.161 1.00 92.50 255 SER A CA 1
ATOM 1975 C C . SER A 1 255 ? 6.732 1.946 20.101 1.00 92.50 255 SER A C 1
ATOM 1977 O O . SER A 1 255 ? 6.608 0.749 19.837 1.00 92.50 255 SER A O 1
ATOM 1979 N N . ILE A 1 256 ? 7.692 2.704 19.559 1.00 92.50 256 ILE A N 1
ATOM 1980 C CA . ILE A 1 256 ? 8.685 2.174 18.609 1.00 92.50 256 ILE A CA 1
ATOM 1981 C C . ILE A 1 256 ? 9.391 0.939 19.182 1.00 92.50 256 ILE A C 1
ATOM 1983 O O . ILE A 1 256 ? 9.555 -0.050 18.478 1.00 92.50 256 ILE A O 1
ATOM 1987 N N . GLY A 1 257 ? 9.758 0.962 20.470 1.00 93.44 257 GLY A N 1
ATOM 1988 C CA . GLY A 1 257 ? 10.405 -0.173 21.135 1.00 93.44 257 GLY A CA 1
ATOM 1989 C C . GLY A 1 257 ? 9.514 -1.416 21.196 1.00 93.44 257 GLY A C 1
ATOM 1990 O O . GLY A 1 257 ? 9.967 -2.510 20.867 1.00 93.44 257 GLY A O 1
ATOM 1991 N N . ARG A 1 258 ? 8.227 -1.255 21.540 1.00 93.44 258 ARG A N 1
ATOM 1992 C CA . ARG A 1 258 ? 7.271 -2.372 21.535 1.00 93.44 258 ARG A CA 1
ATOM 1993 C C . ARG A 1 258 ? 7.082 -2.924 20.124 1.00 93.44 258 ARG A C 1
ATOM 1995 O O . ARG A 1 258 ? 7.171 -4.132 19.937 1.00 93.44 258 ARG A O 1
ATOM 2002 N N . ALA A 1 259 ? 6.871 -2.052 19.142 1.00 93.69 259 ALA A N 1
ATOM 2003 C CA . ALA A 1 259 ? 6.722 -2.445 17.746 1.00 93.69 259 ALA A CA 1
ATOM 2004 C C . ALA A 1 259 ? 7.985 -3.116 17.184 1.00 93.69 259 ALA A C 1
ATOM 2006 O O . ALA A 1 259 ? 7.868 -4.028 16.376 1.00 93.69 259 ALA A O 1
ATOM 2007 N N . MET A 1 260 ? 9.180 -2.715 17.640 1.00 93.12 260 MET A N 1
ATOM 2008 C CA . MET A 1 260 ? 10.452 -3.327 17.244 1.00 93.12 260 MET A CA 1
ATOM 2009 C C . MET A 1 260 ? 10.547 -4.791 17.694 1.00 93.12 260 MET A C 1
ATOM 2011 O O . MET A 1 260 ? 10.994 -5.645 16.928 1.00 93.12 260 MET A O 1
ATOM 2015 N N . ILE A 1 261 ? 10.130 -5.071 18.934 1.00 93.25 261 ILE A N 1
ATOM 2016 C CA . ILE A 1 261 ? 10.296 -6.376 19.591 1.00 93.25 261 ILE A CA 1
ATOM 2017 C C . ILE A 1 261 ? 9.140 -7.336 19.275 1.00 93.25 261 ILE A C 1
ATOM 2019 O O . ILE A 1 261 ? 9.349 -8.549 19.255 1.00 93.25 261 ILE A O 1
ATOM 2023 N N . GLN A 1 262 ? 7.938 -6.814 19.005 1.00 91.81 262 GLN A N 1
ATOM 2024 C CA . GLN A 1 262 ? 6.717 -7.601 18.791 1.00 91.81 262 GLN A CA 1
ATOM 2025 C C . GLN A 1 262 ? 6.907 -8.798 17.837 1.00 91.81 262 GLN A C 1
ATOM 2027 O O . GLN A 1 262 ? 6.515 -9.906 18.221 1.00 91.81 262 GLN A O 1
ATOM 2032 N N . PRO A 1 263 ? 7.563 -8.667 16.663 1.00 93.56 263 PRO A N 1
ATOM 2033 C CA . PRO A 1 263 ? 7.701 -9.810 15.765 1.00 93.56 263 PRO A CA 1
ATOM 2034 C C . PRO A 1 263 ? 8.561 -10.932 16.354 1.00 93.56 263 PRO A C 1
ATOM 2036 O O . PRO A 1 263 ? 8.222 -12.105 16.214 1.00 93.56 263 PRO A O 1
ATOM 2039 N N . PHE A 1 264 ? 9.615 -10.591 17.104 1.00 92.81 264 PHE A N 1
ATOM 2040 C CA . PHE A 1 264 ? 10.468 -11.571 17.781 1.00 92.81 264 PHE A CA 1
ATOM 2041 C C . PHE A 1 264 ? 9.728 -12.324 18.885 1.00 92.81 264 PHE A C 1
ATOM 2043 O O . PHE A 1 264 ? 9.959 -13.517 19.062 1.00 92.81 264 PHE A O 1
ATOM 2050 N N . ALA A 1 265 ? 8.813 -11.664 19.600 1.00 88.25 265 ALA A N 1
ATOM 2051 C CA . ALA A 1 265 ? 7.966 -12.335 20.584 1.00 88.25 265 ALA A CA 1
ATOM 2052 C C . ALA A 1 265 ? 7.022 -13.346 19.909 1.00 88.25 265 ALA A C 1
ATOM 2054 O O . ALA A 1 265 ? 6.892 -14.482 20.372 1.00 88.25 265 ALA A O 1
ATOM 2055 N N . ILE A 1 266 ? 6.415 -12.966 18.778 1.00 89.06 266 ILE A N 1
ATOM 2056 C CA . ILE A 1 266 ? 5.570 -13.866 17.983 1.00 89.06 266 ILE A CA 1
ATOM 2057 C C . ILE A 1 266 ? 6.386 -15.061 17.480 1.00 89.06 266 ILE A C 1
ATOM 2059 O O . ILE A 1 266 ? 5.951 -16.201 17.638 1.00 89.06 266 ILE A O 1
ATOM 2063 N N . TRP A 1 267 ? 7.574 -14.825 16.922 1.00 92.50 267 TRP A N 1
ATOM 2064 C CA . TRP A 1 267 ? 8.442 -15.885 16.409 1.00 92.50 267 TRP A CA 1
ATOM 2065 C C . TRP A 1 267 ? 9.002 -16.791 17.507 1.00 92.50 267 TRP A C 1
ATOM 2067 O O . TRP A 1 267 ? 9.008 -18.006 17.337 1.00 92.50 267 TRP A O 1
ATOM 2077 N N . GLY A 1 268 ? 9.404 -16.245 18.656 1.00 85.69 268 GLY A N 1
ATOM 2078 C CA . GLY A 1 268 ? 9.842 -17.039 19.806 1.00 85.69 268 GLY A CA 1
ATOM 2079 C C . GLY A 1 268 ? 8.742 -17.979 20.309 1.00 85.69 268 GLY A C 1
ATOM 2080 O O . GLY A 1 268 ? 9.007 -19.141 20.611 1.00 85.69 268 GLY A O 1
ATOM 2081 N N . GLY A 1 269 ? 7.487 -17.516 20.295 1.00 78.88 269 GLY A N 1
ATOM 2082 C CA . GLY A 1 269 ? 6.322 -18.358 20.570 1.00 78.88 269 GLY A CA 1
ATOM 2083 C C . GLY A 1 269 ? 6.114 -19.480 19.545 1.00 78.88 269 GLY A C 1
ATOM 2084 O O . GLY A 1 269 ? 5.680 -20.563 19.922 1.00 78.88 269 GLY A O 1
ATOM 2085 N N . LEU A 1 270 ? 6.463 -19.267 18.270 1.00 69.38 270 LEU A N 1
ATOM 2086 C CA . LEU A 1 270 ? 6.420 -20.318 17.241 1.00 69.38 270 LEU A CA 1
ATOM 2087 C C . LEU A 1 270 ? 7.487 -21.396 17.466 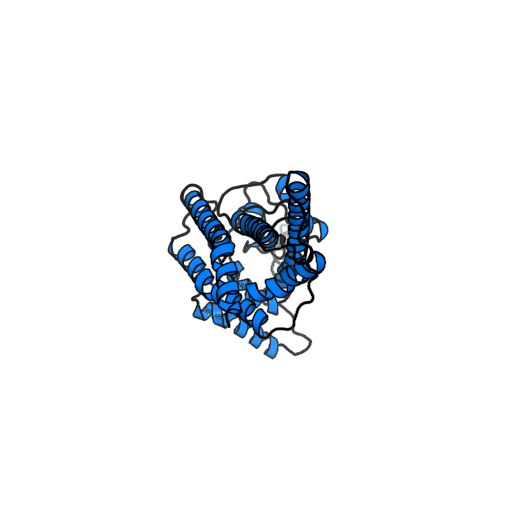1.00 69.38 270 LEU A C 1
ATOM 2089 O O . LEU A 1 270 ? 7.214 -22.571 17.244 1.00 69.38 270 LEU A O 1
ATOM 2093 N N . VAL A 1 271 ? 8.678 -21.015 17.940 1.00 60.66 271 VAL A N 1
ATOM 2094 C CA . VAL A 1 271 ? 9.760 -21.965 18.254 1.00 60.66 271 VAL A CA 1
ATOM 2095 C C . VAL A 1 271 ? 9.380 -22.859 19.441 1.00 60.66 271 VAL A C 1
ATOM 2097 O O . VAL A 1 271 ? 9.657 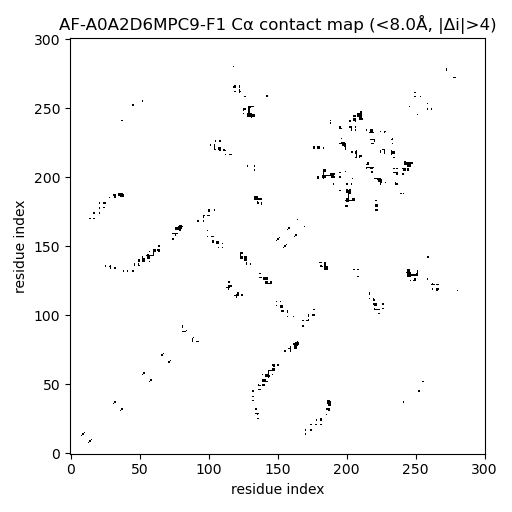-24.055 19.416 1.00 60.66 271 VAL A O 1
ATOM 2100 N N . GLY A 1 272 ? 8.665 -22.323 20.439 1.00 52.19 272 GLY A N 1
ATOM 2101 C CA . GLY A 1 272 ? 8.104 -23.115 21.545 1.00 52.19 272 GLY A CA 1
ATOM 2102 C C . GLY A 1 272 ? 6.934 -24.033 21.150 1.00 52.19 272 GLY A C 1
ATOM 2103 O O . GLY A 1 272 ? 6.646 -24.994 21.858 1.00 52.19 272 GLY A O 1
ATOM 2104 N N . LEU A 1 273 ? 6.285 -23.763 20.012 1.00 47.16 273 LEU A N 1
ATOM 2105 C CA . LEU A 1 273 ? 5.175 -24.536 19.438 1.00 47.16 273 LEU A CA 1
ATOM 2106 C C . LEU A 1 273 ? 5.624 -25.508 18.336 1.00 47.16 273 LEU A C 1
ATOM 2108 O O . LEU A 1 273 ? 4.781 -26.122 17.685 1.00 47.16 273 LEU A O 1
ATOM 2112 N N . TRP A 1 274 ? 6.932 -25.717 18.138 1.00 38.84 274 TRP A N 1
ATOM 2113 C CA . TRP A 1 274 ? 7.458 -26.741 17.226 1.00 38.84 274 TRP A CA 1
ATOM 2114 C C . TRP A 1 274 ? 7.320 -28.156 17.827 1.00 38.84 274 TRP A C 1
ATOM 2116 O O . TRP A 1 274 ? 8.265 -28.928 17.938 1.00 38.84 274 TRP A O 1
ATOM 2126 N N . THR A 1 275 ? 6.099 -28.491 18.240 1.00 36.31 275 THR A N 1
ATOM 2127 C CA . THR A 1 275 ? 5.574 -29.854 18.258 1.00 36.31 275 THR A CA 1
ATOM 2128 C C . THR A 1 275 ? 4.557 -29.943 17.111 1.00 36.31 275 THR A C 1
ATOM 2130 O O . THR A 1 275 ? 3.807 -28.985 16.906 1.00 36.31 275 THR A O 1
ATOM 2133 N N . PRO A 1 276 ? 4.490 -31.042 16.334 1.00 38.69 276 PRO A N 1
ATOM 2134 C CA . PRO A 1 276 ? 3.734 -31.103 15.070 1.00 38.69 276 PRO A CA 1
ATOM 2135 C C . PRO A 1 276 ? 2.211 -30.856 15.141 1.00 38.69 276 PRO A C 1
ATOM 2137 O O . PRO A 1 276 ? 1.537 -30.971 14.124 1.00 38.69 276 PRO A O 1
ATOM 2140 N N . ALA A 1 277 ? 1.646 -30.540 16.309 1.00 36.19 277 ALA A N 1
ATOM 2141 C CA . ALA A 1 277 ? 0.208 -30.503 16.560 1.00 36.19 277 ALA A CA 1
ATOM 2142 C C . ALA A 1 277 ? -0.386 -29.104 16.836 1.00 36.19 277 ALA A C 1
ATOM 2144 O O . ALA A 1 277 ? -1.572 -29.027 17.132 1.00 36.19 277 ALA A O 1
ATOM 2145 N N . SER A 1 278 ? 0.372 -28.000 16.762 1.00 38.72 278 SER A N 1
ATOM 2146 C CA . SER A 1 278 ? -0.111 -26.700 17.286 1.00 38.72 278 SER A CA 1
ATOM 2147 C C . SER A 1 278 ? -0.062 -25.498 16.330 1.00 38.72 278 SER A C 1
ATOM 2149 O O . SER A 1 278 ? 0.115 -24.355 16.752 1.00 38.72 278 SER A O 1
ATOM 2151 N N . ILE A 1 279 ? -0.330 -25.714 15.037 1.00 41.56 279 ILE A N 1
ATOM 2152 C CA . ILE A 1 279 ? -0.683 -24.612 14.122 1.00 41.56 279 ILE A CA 1
ATOM 2153 C C . ILE A 1 279 ? -2.169 -24.259 14.318 1.00 41.56 279 ILE A C 1
ATOM 2155 O O . ILE A 1 279 ? -2.999 -24.457 13.435 1.00 41.56 279 ILE A O 1
ATOM 2159 N N . GLU A 1 280 ? -2.519 -23.738 15.494 1.00 37.09 280 GLU A N 1
ATOM 2160 C CA . GLU A 1 280 ? -3.768 -23.003 15.692 1.00 37.09 280 GLU A CA 1
ATOM 2161 C C . GLU A 1 280 ? -3.464 -21.580 16.163 1.00 37.09 280 GLU A C 1
ATOM 2163 O O . GLU A 1 280 ? -2.746 -21.332 17.133 1.00 37.09 280 GLU A O 1
ATOM 2168 N N . MET A 1 281 ? -3.985 -20.622 15.399 1.00 42.25 281 MET A N 1
ATOM 2169 C CA . MET A 1 281 ? -3.902 -19.193 15.676 1.00 42.25 281 MET A CA 1
ATOM 2170 C C . MET A 1 281 ? -4.774 -18.858 16.899 1.00 42.25 281 MET A C 1
ATOM 2172 O O . MET A 1 281 ? -5.940 -19.266 16.923 1.00 42.25 281 MET A O 1
ATOM 2176 N N . PRO A 1 282 ? -4.292 -18.071 17.880 1.00 37.53 282 PRO A N 1
ATOM 2177 C CA . PRO A 1 282 ? -5.162 -17.513 18.910 1.00 37.53 282 PRO A CA 1
ATOM 2178 C C . PRO A 1 282 ? -6.147 -16.558 18.221 1.00 37.53 282 PRO A C 1
ATOM 2180 O O . PRO A 1 282 ? -5.744 -15.514 17.716 1.00 37.53 282 PRO A O 1
ATOM 2183 N N . GLY A 1 283 ? -7.417 -16.961 18.123 1.00 42.25 283 GLY A N 1
ATOM 2184 C CA . GLY A 1 283 ? -8.456 -16.225 17.391 1.00 42.25 283 GLY A CA 1
ATOM 2185 C C . GLY A 1 283 ? -9.515 -17.087 16.691 1.00 42.25 283 GLY A C 1
ATOM 2186 O O . GLY A 1 283 ? -10.520 -16.536 16.238 1.00 42.25 283 GLY A O 1
ATOM 2187 N N . ARG A 1 284 ? -9.350 -18.418 16.630 1.00 45.41 284 ARG A N 1
ATOM 2188 C CA . ARG A 1 284 ? -10.447 -19.348 16.306 1.00 45.41 284 ARG A CA 1
ATOM 2189 C C . ARG A 1 284 ? -11.389 -19.464 17.504 1.00 45.41 284 ARG A C 1
ATOM 2191 O O . ARG A 1 284 ? -11.173 -20.282 18.389 1.00 45.41 284 ARG A O 1
ATOM 2198 N N . ILE A 1 285 ? -12.433 -18.645 17.542 1.00 37.81 285 ILE A N 1
ATOM 2199 C CA . ILE A 1 285 ? -13.608 -18.914 18.380 1.00 37.81 285 ILE A CA 1
ATOM 2200 C C . ILE A 1 285 ? -14.828 -18.980 17.466 1.00 37.81 285 ILE A C 1
ATOM 2202 O O . ILE A 1 285 ? -15.733 -18.159 17.552 1.00 37.81 285 ILE A O 1
ATOM 2206 N N . ASP A 1 286 ? -14.846 -19.973 16.585 1.00 38.88 286 ASP A N 1
ATOM 2207 C CA . ASP A 1 286 ? -16.068 -20.397 15.912 1.00 38.88 286 ASP A CA 1
ATOM 2208 C C . ASP A 1 286 ? -16.548 -21.676 16.599 1.00 38.88 286 ASP A C 1
ATOM 2210 O O . ASP A 1 286 ? -16.177 -22.754 16.161 1.00 38.88 286 ASP A O 1
ATOM 2214 N N . GLU A 1 287 ? -17.303 -21.554 17.708 1.00 37.84 287 GLU A N 1
ATOM 2215 C CA . GLU A 1 287 ? -18.331 -22.553 18.104 1.00 37.84 287 GLU A CA 1
ATOM 2216 C C . GLU A 1 287 ? -19.178 -22.251 19.367 1.00 37.84 287 GLU A C 1
ATOM 2218 O O . GLU A 1 287 ? -19.934 -23.111 19.814 1.00 37.84 287 GLU A O 1
ATOM 2223 N N . ALA A 1 288 ? -19.170 -21.043 19.944 1.00 31.95 288 ALA A N 1
ATOM 2224 C CA . ALA A 1 288 ? -19.970 -20.783 21.159 1.00 31.95 288 ALA A CA 1
ATOM 2225 C C . ALA A 1 288 ? -21.351 -20.120 20.945 1.00 31.95 288 ALA A C 1
ATOM 2227 O O . ALA A 1 288 ? -22.084 -19.947 21.913 1.00 31.95 288 ALA A O 1
ATOM 2228 N N . VAL A 1 289 ? -21.757 -19.768 19.715 1.00 40.25 289 VAL A N 1
ATOM 2229 C CA . VAL A 1 289 ? -23.005 -18.991 19.483 1.00 40.25 289 VAL A CA 1
ATOM 2230 C C . VAL A 1 289 ? -24.128 -19.798 18.801 1.00 40.25 289 VAL A C 1
ATOM 2232 O O . VAL A 1 289 ? -25.268 -19.343 18.715 1.00 40.25 289 VAL A O 1
ATOM 2235 N N . SER A 1 290 ? -23.885 -21.050 18.399 1.00 33.16 290 SER A N 1
ATOM 2236 C CA . SER A 1 290 ? -24.931 -21.906 17.806 1.00 33.16 290 SER A CA 1
ATOM 2237 C C . SER A 1 290 ? -25.800 -22.649 18.835 1.00 33.16 290 SER A C 1
ATOM 2239 O O . SER A 1 290 ? -26.854 -23.171 18.472 1.00 33.16 290 SER A O 1
ATOM 2241 N N . ARG A 1 291 ? -25.434 -22.663 20.128 1.00 35.97 291 ARG A N 1
ATOM 2242 C CA . ARG A 1 291 ? -26.183 -23.400 21.170 1.00 35.97 291 ARG A CA 1
ATOM 2243 C C . ARG A 1 291 ? -27.254 -22.597 21.917 1.00 35.97 291 ARG A C 1
ATOM 2245 O O . ARG A 1 291 ? -28.120 -23.208 22.535 1.00 35.97 291 ARG A O 1
ATOM 2252 N N . GLU A 1 292 ? -27.298 -21.269 21.803 1.00 37.12 292 GLU A N 1
ATOM 2253 C CA . GLU A 1 292 ? -28.317 -20.459 22.503 1.00 37.12 292 GLU A CA 1
ATOM 2254 C C . GLU A 1 292 ? -29.614 -20.212 21.712 1.00 37.12 292 GLU A C 1
ATOM 2256 O O . GLU A 1 292 ? -30.617 -19.789 22.288 1.00 37.12 292 GLU A O 1
ATOM 2261 N N . ARG A 1 293 ? -29.670 -20.540 20.412 1.00 40.56 293 ARG A N 1
ATOM 2262 C CA . ARG A 1 293 ? -30.884 -20.335 19.588 1.00 40.56 293 ARG A CA 1
ATOM 2263 C C . ARG A 1 293 ? -31.802 -21.560 19.453 1.00 40.56 293 ARG A C 1
ATOM 2265 O O . ARG A 1 293 ? -32.862 -21.445 18.845 1.00 40.56 293 ARG A O 1
ATOM 2272 N N . GLY A 1 294 ? -31.458 -22.705 20.051 1.00 35.12 294 GLY A N 1
ATOM 2273 C CA . GLY A 1 294 ? -32.207 -23.966 19.891 1.00 35.12 294 GLY A CA 1
ATOM 2274 C C . GLY A 1 294 ? -33.189 -24.353 21.011 1.00 35.12 294 GLY A C 1
ATOM 2275 O O . GLY A 1 294 ? -33.915 -25.328 20.856 1.00 35.12 294 GLY A O 1
ATOM 2276 N N . GLY A 1 295 ? -33.232 -23.640 22.145 1.00 33.44 295 GLY A N 1
ATOM 2277 C CA . GLY A 1 295 ? -33.829 -24.187 23.381 1.00 33.44 295 GLY A CA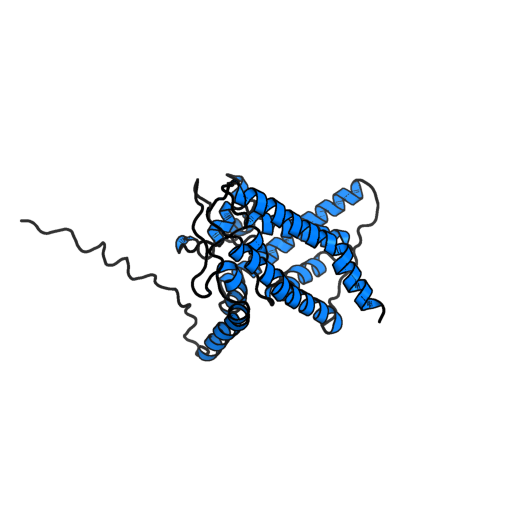 1
ATOM 2278 C C . GLY A 1 295 ? -35.154 -23.597 23.882 1.00 33.44 295 GLY A C 1
ATOM 2279 O O . GLY A 1 295 ? -35.688 -24.084 24.877 1.00 33.44 295 GLY A O 1
ATOM 2280 N N . ARG A 1 296 ? -35.716 -22.552 23.258 1.00 43.06 296 ARG A N 1
ATOM 2281 C CA . ARG A 1 296 ? -36.949 -21.896 23.748 1.00 43.06 296 ARG A CA 1
ATOM 2282 C C . ARG A 1 296 ? -38.073 -21.920 22.716 1.00 43.06 296 ARG A C 1
ATOM 2284 O O . ARG A 1 296 ? -38.404 -20.896 22.134 1.00 43.06 296 ARG A O 1
ATOM 2291 N N . ARG A 1 297 ? -38.718 -23.078 22.539 1.00 43.97 297 ARG A N 1
ATOM 2292 C CA . ARG A 1 297 ? -40.140 -23.153 22.140 1.00 43.97 297 ARG A CA 1
ATOM 2293 C C . ARG A 1 297 ? -40.694 -24.569 22.311 1.00 43.97 297 ARG A C 1
ATOM 2295 O O . ARG A 1 297 ? -40.540 -25.403 21.431 1.00 43.97 297 ARG A O 1
ATOM 2302 N N . LYS A 1 298 ? -41.358 -24.803 23.449 1.00 45.62 298 LYS A N 1
ATOM 2303 C CA . LYS A 1 298 ? -42.654 -25.506 23.594 1.00 45.62 298 LYS A CA 1
ATOM 2304 C C . LYS A 1 298 ? -42.876 -25.875 25.061 1.00 45.62 298 LYS A C 1
ATOM 2306 O O . LYS A 1 298 ? -42.478 -26.941 25.508 1.00 45.62 298 LYS A O 1
ATOM 2311 N N . ARG A 1 299 ? -43.549 -24.988 25.793 1.00 43.50 299 ARG A N 1
ATOM 2312 C CA . ARG A 1 299 ? -44.437 -25.354 26.904 1.00 43.50 299 ARG A CA 1
ATOM 2313 C C . ARG A 1 299 ? -45.518 -24.292 27.004 1.00 43.50 299 ARG A C 1
ATOM 2315 O O . ARG A 1 299 ? -45.192 -23.147 27.307 1.00 43.50 299 ARG A O 1
ATOM 2322 N N . ARG A 1 300 ? -46.765 -24.679 26.753 1.00 36.12 300 ARG A N 1
ATOM 2323 C CA . ARG A 1 300 ? -47.954 -24.311 27.535 1.00 36.12 300 ARG A CA 1
ATOM 2324 C C . ARG A 1 300 ? -49.168 -25.111 27.024 1.00 36.12 300 ARG A C 1
ATOM 2326 O O . ARG A 1 300 ? -49.069 -25.635 25.916 1.00 36.12 300 ARG A O 1
ATOM 2333 N N . PRO A 1 301 ? -50.153 -25.314 27.914 1.00 47.53 301 PRO A N 1
ATOM 2334 C CA . PRO A 1 301 ? -50.866 -26.573 28.120 1.00 47.53 301 PRO A CA 1
ATOM 2335 C C . PRO A 1 301 ? -51.953 -26.849 27.088 1.00 47.53 301 PRO A C 1
ATOM 2337 O O . PRO A 1 301 ? -52.455 -25.872 26.489 1.00 47.53 301 PRO A O 1
#